Protein AF-Q4G3X8-F1 (afdb_monomer)

Organism: Macaca mulatta (NCBI:txid9544)

Mean predicted aligned error: 4.47 Å

Nearest PDB structures (foldseek):
  4y6w-assembly1_A-2  TM=3.506E-01  e=1.695E-01  Podospora anserina
  4y6c-assembly1_A-2  TM=3.552E-01  e=1.776E-01  Podospora anserina
  5u1t-assembly1_A  TM=4.106E-01  e=2.969E-01  Saccharomyces cerevisiae S288C
  6hft-assembly1_A  TM=2.947E-01  e=5.912E+00  Saccharomyces cerevisiae

Sequence (187 aa):
RDYLKEALTTLKTALDQQQTPSGIAVTRLIQALAMKGDVENIEVVQKMVNGLEDSIGLSKMVFINNTALAQIKNNNIDVAIENIENMLTSENPVIELQYFGLAYLFRKVIEEQLEPAVEKISIMAERLANQFAIYKPVTDFFLQLVDAGKVDDARALLQRCGAIAEQTSILLVFFLRNAGKQGKAST

Radius of gyration: 17.79 Å; Cα contacts (8 Å, |Δi|>4): 166; chains: 1; bounding box: 47×37×53 Å

Secondary structure (DSSP, 8-state):
--HHHHHHHHHHHHHHTT----HHHHHHHHHHHHHTT-HHHHHHHHHHTTTTHHHHT--HHHHHHHHHHHHHHTT-HHHHHHHHHHHHH-SS-SS-GGG---HHHHHHHHHTT-HHHHHHHHHHHHHHHHHH---HHHHHHHHHHHHTT-HHHHHHHHHH-GGGGG-HHHHHHHHHHHHTS------

Structure (mmCIF, N/CA/C/O backbone):
data_AF-Q4G3X8-F1
#
_entry.id   AF-Q4G3X8-F1
#
loop_
_atom_site.group_PDB
_atom_site.id
_atom_site.type_symbol
_atom_site.label_atom_id
_atom_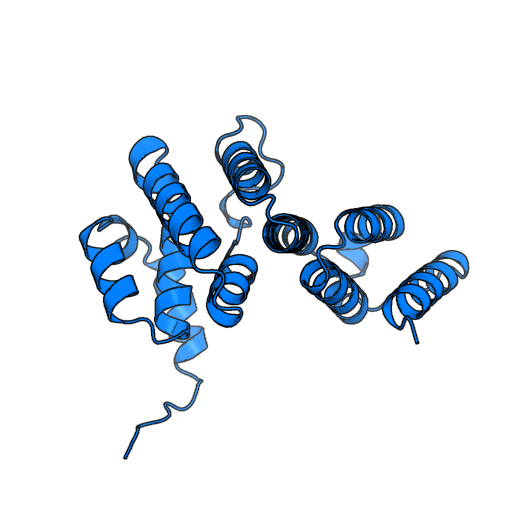site.label_alt_id
_atom_site.label_comp_id
_atom_site.label_asym_id
_atom_site.label_entity_id
_atom_site.label_seq_id
_atom_site.pdbx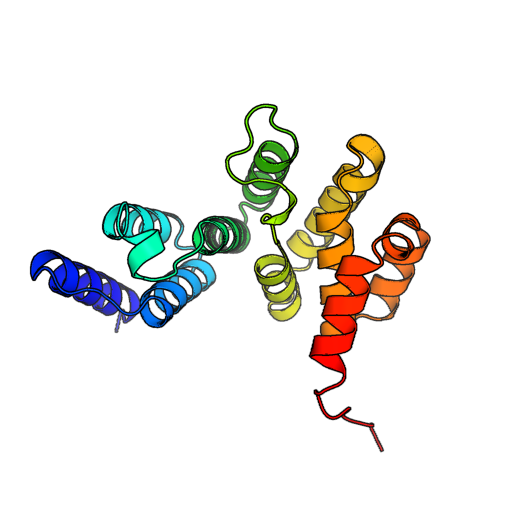_PDB_ins_code
_atom_site.Cartn_x
_atom_site.Cartn_y
_atom_site.Cartn_z
_atom_site.occupancy
_atom_site.B_iso_or_equiv
_atom_site.auth_seq_id
_atom_site.auth_comp_id
_atom_site.auth_asym_id
_atom_site.auth_atom_id
_atom_site.pdbx_PDB_model_num
ATOM 1 N N . ARG A 1 1 ? -27.706 7.501 2.791 1.00 52.44 1 ARG A N 1
ATOM 2 C CA . ARG A 1 1 ? -27.436 7.004 4.160 1.00 52.44 1 ARG A CA 1
ATOM 3 C C . ARG A 1 1 ? -25.925 6.902 4.296 1.00 52.44 1 ARG A C 1
ATOM 5 O O . ARG A 1 1 ? -25.314 6.305 3.417 1.00 52.44 1 ARG A O 1
ATOM 12 N N . ASP A 1 2 ? -25.328 7.569 5.278 1.00 83.00 2 ASP A N 1
ATOM 13 C CA . ASP A 1 2 ? -23.870 7.625 5.432 1.00 83.00 2 ASP A CA 1
ATOM 14 C C . ASP A 1 2 ? -23.369 6.369 6.164 1.00 83.00 2 ASP A C 1
ATOM 16 O O . ASP A 1 2 ? -23.181 6.353 7.379 1.00 83.00 2 ASP A O 1
ATOM 20 N N . TYR A 1 3 ? -23.250 5.274 5.411 1.00 89.38 3 TYR A N 1
ATOM 21 C CA . TYR A 1 3 ? -22.898 3.954 5.941 1.00 89.38 3 TYR A CA 1
ATOM 22 C C . TYR A 1 3 ? -21.514 3.930 6.611 1.00 89.38 3 TYR A C 1
ATOM 24 O O . TYR A 1 3 ? -21.280 3.099 7.484 1.00 89.38 3 TYR A O 1
ATOM 32 N N . LEU A 1 4 ? -20.607 4.842 6.239 1.00 94.00 4 LEU A N 1
ATOM 33 C CA . LEU A 1 4 ? -19.282 4.954 6.856 1.00 94.00 4 LEU A CA 1
ATOM 34 C C . LEU A 1 4 ? -19.373 5.572 8.246 1.00 94.00 4 LEU A C 1
ATOM 36 O O . LEU A 1 4 ? -18.773 5.050 9.184 1.00 94.00 4 LEU A O 1
ATOM 40 N N . LYS A 1 5 ? -20.197 6.609 8.416 1.00 94.19 5 LYS A N 1
ATOM 41 C CA . LYS A 1 5 ? -20.484 7.181 9.734 1.00 94.19 5 LYS A CA 1
ATOM 42 C C . LYS A 1 5 ? -21.162 6.178 10.670 1.00 94.19 5 LYS A C 1
ATOM 44 O O . LYS A 1 5 ? -20.815 6.102 11.850 1.00 94.19 5 LYS A O 1
ATOM 49 N N . GLU A 1 6 ? -22.098 5.379 10.156 1.00 94.88 6 GLU A N 1
ATOM 50 C CA . GLU A 1 6 ? -22.720 4.289 10.924 1.00 94.88 6 GLU A CA 1
ATOM 51 C C . GLU A 1 6 ? -21.681 3.209 11.305 1.00 94.88 6 GLU A C 1
ATOM 53 O O . GLU A 1 6 ? -21.643 2.768 12.456 1.00 94.88 6 GLU A O 1
ATOM 58 N N . ALA A 1 7 ? -20.780 2.834 10.388 1.00 96.31 7 ALA A N 1
ATOM 59 C CA . ALA A 1 7 ? -19.717 1.859 10.648 1.00 96.31 7 ALA A CA 1
ATOM 60 C C . ALA A 1 7 ? -18.683 2.345 11.683 1.00 96.31 7 ALA A C 1
ATOM 62 O O . ALA A 1 7 ? -18.314 1.581 12.574 1.00 96.31 7 ALA A O 1
ATOM 63 N N . LEU A 1 8 ? -18.265 3.615 11.619 1.00 96.94 8 LEU A N 1
ATOM 64 C CA . LEU A 1 8 ? -17.398 4.249 12.623 1.00 96.94 8 LEU A CA 1
ATOM 65 C C . LEU A 1 8 ? -18.047 4.242 14.007 1.00 96.94 8 LEU A C 1
ATOM 67 O O . LEU A 1 8 ? -17.417 3.869 14.995 1.00 96.94 8 LEU A O 1
ATOM 71 N N . THR A 1 9 ? -19.329 4.610 14.066 1.00 96.56 9 THR A N 1
ATOM 72 C CA . THR A 1 9 ? -20.106 4.584 15.311 1.00 96.56 9 THR A CA 1
ATOM 73 C C . THR A 1 9 ? -20.165 3.168 15.883 1.00 96.56 9 THR A C 1
ATOM 75 O O . THR A 1 9 ? -19.926 2.975 17.070 1.00 96.56 9 THR A O 1
ATOM 78 N N . THR A 1 10 ? -20.408 2.171 15.030 1.00 96.69 10 THR A N 1
ATOM 79 C CA . THR A 1 10 ? -20.477 0.758 15.427 1.00 96.69 10 THR A CA 1
ATOM 80 C C . THR A 1 10 ? -19.144 0.252 15.978 1.00 96.69 10 THR A C 1
ATOM 82 O O . THR A 1 10 ? -19.125 -0.386 17.028 1.00 96.69 10 THR A O 1
ATOM 85 N N . LEU A 1 11 ? -18.025 0.565 15.309 1.00 97.06 11 LEU A N 1
ATOM 86 C CA . LEU A 1 11 ? -16.688 0.214 15.795 1.00 97.06 11 LEU A CA 1
ATOM 87 C C . LEU A 1 11 ? -16.429 0.833 17.171 1.00 97.06 11 LEU A C 1
ATOM 89 O O . LEU A 1 11 ? -16.009 0.132 18.089 1.00 97.06 11 LEU A O 1
ATOM 93 N N . LYS A 1 12 ? -16.728 2.126 17.324 1.00 97.06 12 LYS A N 1
ATOM 94 C CA . LYS A 1 12 ? -16.569 2.833 18.594 1.00 97.06 12 LYS A CA 1
ATOM 95 C C . LYS A 1 12 ? -17.388 2.181 19.710 1.00 97.06 12 LYS A C 1
ATOM 97 O O . LYS A 1 12 ? -16.838 1.882 20.760 1.00 97.06 12 LYS A O 1
ATOM 102 N N . THR A 1 13 ? -18.669 1.899 19.472 1.00 97.12 13 THR A N 1
ATOM 103 C CA . THR A 1 13 ? -19.536 1.252 20.467 1.00 97.12 13 THR A CA 1
ATOM 104 C C . THR A 1 13 ? -19.025 -0.129 20.877 1.00 97.12 13 THR A C 1
ATOM 106 O O . THR A 1 13 ? -19.064 -0.449 22.061 1.00 97.12 13 THR A O 1
ATOM 109 N N . ALA A 1 14 ? -18.521 -0.934 19.938 1.00 95.69 14 ALA A N 1
ATOM 110 C CA . ALA A 1 14 ? -17.943 -2.238 20.262 1.00 95.69 14 ALA A CA 1
ATOM 111 C C . ALA A 1 14 ? -16.720 -2.099 21.187 1.00 95.69 14 ALA A C 1
ATOM 113 O O . ALA A 1 14 ? -16.617 -2.804 22.191 1.00 95.69 14 ALA A O 1
ATOM 114 N N . LEU A 1 15 ? -15.831 -1.146 20.892 1.00 95.62 15 LEU A N 1
ATOM 115 C CA . LEU A 1 15 ? -14.646 -0.867 21.706 1.00 95.62 15 LEU A CA 1
ATOM 116 C C . LEU A 1 15 ? -15.006 -0.314 23.093 1.00 95.62 15 LEU A C 1
ATOM 118 O O . LEU A 1 15 ? -14.456 -0.777 24.090 1.00 95.62 15 LEU A O 1
ATOM 122 N N . ASP A 1 16 ? -15.975 0.603 23.174 1.00 95.88 16 ASP A N 1
ATOM 123 C CA . ASP A 1 16 ? -16.492 1.145 24.441 1.00 95.88 16 ASP A CA 1
ATOM 124 C C . ASP A 1 16 ? -17.094 0.032 25.326 1.00 95.88 16 ASP A C 1
ATOM 126 O O . ASP A 1 16 ? -17.041 0.097 26.554 1.00 95.88 16 ASP A O 1
ATOM 130 N N . GLN A 1 17 ? -17.628 -1.025 24.705 1.00 96.62 17 GLN A N 1
ATOM 131 C CA . GLN A 1 17 ? -18.134 -2.234 25.364 1.00 96.62 17 GLN A CA 1
ATOM 132 C C . GLN A 1 17 ? -17.053 -3.302 25.615 1.00 96.62 17 GLN A C 1
ATOM 134 O O . GLN A 1 17 ? -17.388 -4.430 25.974 1.00 96.62 17 GLN A O 1
ATOM 139 N N . GLN A 1 18 ? -15.770 -2.969 25.433 1.00 93.69 18 GLN A N 1
ATOM 140 C CA . GLN A 1 18 ? -14.619 -3.872 25.591 1.00 93.69 18 GLN A CA 1
ATOM 141 C C . GLN A 1 18 ? -14.678 -5.121 24.694 1.00 93.69 18 GLN A C 1
ATOM 143 O O . GLN A 1 18 ? -14.088 -6.157 25.005 1.00 93.69 18 GLN A O 1
ATOM 148 N N . GLN A 1 19 ? -15.381 -5.041 23.564 1.00 94.00 19 GLN A N 1
ATOM 149 C CA . GLN A 1 19 ? -15.416 -6.114 22.579 1.00 94.00 19 GLN A CA 1
ATOM 150 C C . GLN A 1 19 ? -14.206 -6.019 21.651 1.00 94.00 19 GLN A C 1
ATOM 152 O O . GLN A 1 19 ? -13.821 -4.936 21.212 1.00 94.00 19 GLN A O 1
ATOM 157 N N . THR A 1 20 ? -13.633 -7.168 21.293 1.00 93.00 20 THR A N 1
ATOM 158 C CA . THR A 1 20 ? -12.567 -7.243 20.289 1.00 93.00 20 THR A CA 1
ATOM 159 C C . THR A 1 20 ? -13.176 -7.224 18.882 1.00 93.00 20 THR A C 1
ATOM 161 O O . THR A 1 20 ? -13.870 -8.176 18.509 1.00 93.00 20 THR A O 1
ATOM 164 N N . PRO A 1 21 ? -12.949 -6.174 18.071 1.00 94.00 21 PRO A N 1
ATOM 165 C CA . PRO A 1 21 ? -13.505 -6.111 16.727 1.00 94.00 21 PRO A CA 1
ATOM 166 C C . PRO A 1 21 ? -12.790 -7.080 15.779 1.00 94.00 21 PRO A C 1
ATOM 168 O O . PRO A 1 21 ? -11.627 -7.435 15.958 1.00 94.00 21 PRO A O 1
ATOM 171 N N . SER A 1 22 ? -13.473 -7.475 14.704 1.00 94.38 22 SER A N 1
ATOM 172 C CA . SER A 1 22 ? -12.848 -8.263 13.638 1.00 94.38 22 SER A CA 1
ATOM 173 C C . SER A 1 22 ? -11.835 -7.416 12.862 1.00 94.38 22 SER A C 1
ATOM 175 O O . SER A 1 22 ? -12.212 -6.418 12.244 1.00 94.38 22 SER A O 1
ATOM 177 N N . GLY A 1 23 ? -10.574 -7.855 12.795 1.00 95.19 23 GLY A N 1
ATOM 178 C CA . GLY A 1 23 ? -9.530 -7.174 12.017 1.00 95.19 23 GLY A CA 1
ATOM 179 C C . GLY A 1 23 ? -9.869 -7.003 10.531 1.00 95.19 23 GLY A C 1
ATOM 180 O O . GLY A 1 23 ? -9.554 -5.976 9.929 1.00 95.19 23 GLY A O 1
ATOM 181 N N . ILE A 1 24 ? -10.600 -7.957 9.938 1.00 95.94 24 ILE A N 1
ATOM 182 C CA . ILE A 1 24 ? -11.072 -7.864 8.545 1.00 95.94 24 ILE A CA 1
ATOM 183 C C . ILE A 1 24 ? -12.122 -6.756 8.402 1.00 95.94 24 ILE A C 1
ATOM 185 O O . ILE A 1 24 ? -12.101 -6.015 7.418 1.00 95.94 24 ILE A O 1
ATOM 189 N N . ALA A 1 25 ? -13.037 -6.626 9.366 1.00 96.19 25 ALA A N 1
ATOM 190 C CA . ALA A 1 25 ? -14.048 -5.572 9.348 1.00 96.19 25 ALA A CA 1
ATOM 191 C C . ALA A 1 25 ? -13.400 -4.186 9.484 1.00 96.19 25 ALA A C 1
ATOM 193 O O . ALA A 1 25 ? -13.718 -3.289 8.703 1.00 96.19 25 ALA A O 1
ATOM 194 N N . VAL A 1 26 ? -12.430 -4.043 10.395 1.00 97.75 26 VAL A N 1
ATOM 195 C CA . VAL A 1 26 ? -11.649 -2.807 10.563 1.00 97.75 26 VAL A CA 1
ATOM 196 C C . VAL A 1 26 ? -10.877 -2.473 9.283 1.00 97.75 26 VAL A C 1
ATOM 198 O O . VAL A 1 26 ? -10.966 -1.353 8.786 1.00 97.75 26 VAL A O 1
ATOM 201 N N . THR A 1 27 ? -10.204 -3.458 8.679 1.00 97.94 27 THR A N 1
ATOM 202 C CA . THR A 1 27 ? -9.493 -3.276 7.402 1.00 97.94 27 THR A CA 1
ATOM 203 C C . THR A 1 27 ? -10.430 -2.774 6.305 1.00 97.94 27 THR A C 1
ATOM 205 O O . THR A 1 27 ? -10.098 -1.827 5.598 1.00 97.94 27 THR A O 1
ATOM 208 N N . ARG A 1 28 ? -11.625 -3.363 6.167 1.00 97.38 28 ARG A N 1
ATOM 209 C CA . ARG A 1 28 ? -12.609 -2.940 5.156 1.00 97.38 28 ARG A CA 1
ATOM 210 C C . ARG A 1 28 ? -13.125 -1.525 5.395 1.00 97.38 28 ARG A C 1
ATOM 212 O O . ARG A 1 28 ? -13.318 -0.797 4.425 1.00 97.38 28 ARG A O 1
ATOM 219 N N . LEU A 1 29 ? -13.327 -1.130 6.653 1.00 98.12 29 LEU A N 1
ATOM 220 C CA . LEU A 1 29 ? -13.707 0.239 6.997 1.00 98.12 29 LEU A CA 1
ATOM 221 C C . LEU A 1 29 ? -12.620 1.231 6.564 1.00 98.12 29 LEU A C 1
ATOM 223 O O . LEU A 1 29 ? -12.923 2.175 5.841 1.00 98.12 29 LEU A O 1
ATOM 227 N N . ILE A 1 30 ? -11.358 0.967 6.916 1.00 98.44 30 ILE A N 1
ATOM 228 C CA . ILE A 1 30 ? -10.207 1.798 6.524 1.00 98.44 30 ILE A CA 1
ATOM 229 C C . ILE A 1 30 ? -10.110 1.917 4.996 1.00 98.44 30 ILE A C 1
ATOM 231 O O . ILE A 1 30 ? -9.959 3.014 4.463 1.00 98.44 30 ILE A O 1
ATOM 235 N N . GLN A 1 31 ? -10.251 0.802 4.277 1.00 98.12 31 GLN A N 1
ATOM 236 C CA . GLN A 1 31 ? -10.224 0.797 2.813 1.00 98.12 31 GLN A CA 1
ATOM 237 C C . GLN A 1 31 ? -11.373 1.612 2.213 1.00 98.12 31 GLN A C 1
ATOM 239 O O . GLN A 1 31 ? -11.167 2.358 1.259 1.00 98.12 31 GLN A O 1
ATOM 244 N N . ALA A 1 32 ? -12.581 1.507 2.768 1.00 98.06 32 ALA A N 1
ATOM 245 C CA . ALA A 1 32 ? -13.731 2.256 2.278 1.00 98.06 32 ALA A CA 1
ATOM 246 C C . ALA A 1 32 ? -13.602 3.769 2.537 1.00 98.06 32 ALA A C 1
ATOM 248 O O . ALA A 1 32 ? -13.982 4.559 1.671 1.00 98.06 32 ALA A O 1
ATOM 249 N N . LEU A 1 33 ? -13.023 4.167 3.675 1.00 98.25 33 LEU A N 1
ATOM 250 C CA . LEU A 1 33 ? -12.659 5.559 3.968 1.00 98.25 33 LEU A CA 1
ATOM 251 C C . LEU A 1 33 ? -11.606 6.072 2.976 1.00 98.25 33 LEU A C 1
ATOM 253 O O . LEU A 1 33 ? -11.772 7.144 2.396 1.00 98.25 33 LEU A O 1
ATOM 257 N N . ALA A 1 34 ? -10.584 5.268 2.677 1.00 98.38 34 ALA A N 1
ATOM 258 C CA . ALA A 1 34 ? -9.549 5.642 1.716 1.00 98.38 34 ALA A CA 1
ATOM 259 C C . ALA A 1 34 ? -10.090 5.871 0.306 1.00 98.38 34 ALA A C 1
ATOM 261 O O . ALA A 1 34 ? -9.735 6.850 -0.346 1.00 98.38 34 ALA A O 1
ATOM 262 N N . MET A 1 35 ? -11.022 5.028 -0.141 1.00 97.50 35 MET A N 1
ATOM 263 C CA . MET A 1 35 ? -11.700 5.210 -1.428 1.00 97.50 35 MET A CA 1
ATOM 264 C C . MET A 1 35 ? -12.523 6.505 -1.499 1.00 97.50 35 M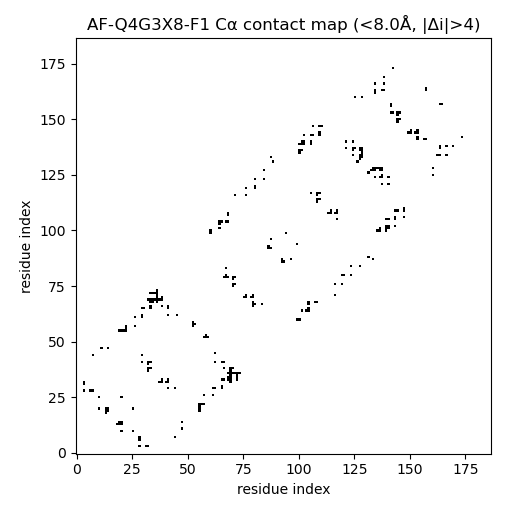ET A C 1
ATOM 266 O O . MET A 1 35 ? -12.793 6.992 -2.598 1.00 97.50 35 MET A O 1
ATOM 270 N N . LYS A 1 36 ? -12.921 7.068 -0.352 1.00 96.38 36 LYS A N 1
ATOM 271 C CA . LYS A 1 36 ? -13.591 8.371 -0.249 1.00 96.38 36 LYS A CA 1
ATOM 272 C C . LYS A 1 36 ? -12.632 9.550 -0.093 1.00 96.38 36 LYS A C 1
ATOM 274 O O . LYS A 1 36 ? -13.108 10.678 -0.097 1.00 96.38 36 LYS A O 1
ATOM 279 N N . GLY A 1 37 ? -11.326 9.308 0.030 1.00 97.38 37 GLY A N 1
ATOM 280 C CA . GLY A 1 37 ? -10.362 10.358 0.355 1.00 97.38 37 GLY A CA 1
ATOM 281 C C . GLY A 1 37 ? -10.392 10.781 1.827 1.00 97.38 37 GLY A C 1
ATOM 282 O O . GLY A 1 37 ? -9.871 11.829 2.186 1.00 97.38 37 GLY A O 1
ATOM 283 N N . ASP A 1 38 ? -11.002 9.997 2.712 1.00 97.56 38 ASP A N 1
ATOM 284 C CA . ASP A 1 38 ? -11.244 10.412 4.094 1.00 97.56 38 ASP A CA 1
ATOM 285 C C . ASP A 1 38 ? -10.040 10.109 5.003 1.00 97.56 38 ASP A C 1
ATOM 287 O O . ASP A 1 38 ? -10.016 9.124 5.741 1.00 97.56 38 ASP A O 1
ATOM 291 N N . VAL A 1 39 ? -9.005 10.949 4.901 1.00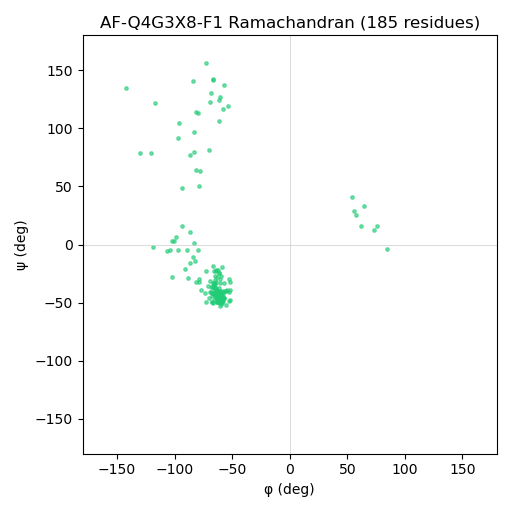 98.19 39 VAL A N 1
ATOM 292 C CA . VAL A 1 39 ? -7.771 10.842 5.703 1.00 98.19 39 VAL A CA 1
ATOM 293 C C . VAL A 1 39 ? -8.072 10.983 7.198 1.00 98.19 39 VAL A C 1
ATOM 295 O O . VAL A 1 39 ? -7.563 10.207 8.005 1.00 98.19 39 VAL A O 1
ATOM 298 N N . GLU A 1 40 ? -8.933 11.935 7.565 1.00 97.75 40 GLU A N 1
ATOM 299 C CA . GLU A 1 40 ? -9.251 12.249 8.960 1.00 97.75 40 GLU A CA 1
ATOM 300 C C . GLU A 1 40 ? -9.865 11.042 9.675 1.00 97.75 40 GLU A C 1
ATOM 302 O O . GLU A 1 40 ? -9.394 10.635 10.739 1.00 97.75 40 GLU A O 1
ATOM 307 N N . ASN A 1 41 ? -10.872 10.400 9.078 1.00 98.06 41 ASN A N 1
ATOM 308 C CA . ASN A 1 41 ? -11.494 9.249 9.721 1.00 98.06 41 ASN A CA 1
ATOM 309 C C . ASN A 1 41 ? -10.608 7.993 9.702 1.00 98.06 41 ASN A C 1
ATOM 311 O O . ASN A 1 41 ? -10.772 7.138 10.573 1.00 98.06 41 ASN A O 1
ATOM 315 N N . ILE A 1 42 ? -9.638 7.870 8.784 1.00 98.38 42 ILE A N 1
ATOM 316 C CA . ILE A 1 42 ? -8.615 6.811 8.872 1.00 98.38 42 ILE A CA 1
ATOM 317 C C . ILE A 1 42 ? -7.763 7.007 10.131 1.00 98.38 42 ILE A C 1
ATOM 319 O O . ILE A 1 42 ? -7.546 6.046 10.871 1.00 98.38 42 ILE A O 1
ATOM 323 N N . GLU A 1 43 ? -7.337 8.238 10.422 1.00 97.81 43 GLU A N 1
ATOM 324 C CA . GLU A 1 43 ? -6.595 8.552 11.649 1.00 97.81 43 GLU A CA 1
ATOM 325 C C . GLU A 1 43 ? -7.436 8.325 12.910 1.00 97.81 43 GLU A C 1
ATOM 327 O O . GLU A 1 43 ? -6.924 7.846 13.925 1.00 97.81 43 GLU A O 1
ATOM 332 N N . VAL A 1 44 ? -8.736 8.632 12.862 1.00 98.06 44 VAL A N 1
ATOM 333 C CA . VAL A 1 44 ? -9.669 8.328 13.958 1.00 98.06 44 VAL A CA 1
ATOM 334 C C . VAL A 1 44 ? -9.718 6.823 14.218 1.00 98.06 44 VAL A C 1
ATOM 336 O O . VAL A 1 44 ? -9.559 6.406 15.366 1.00 98.06 44 VAL A O 1
ATOM 339 N N . VAL A 1 45 ? -9.873 5.998 13.175 1.00 98.00 45 VAL A N 1
ATOM 340 C CA . VAL A 1 45 ? -9.854 4.533 13.317 1.00 98.00 45 VAL A CA 1
ATOM 341 C C . VAL A 1 45 ? -8.513 4.058 13.871 1.00 98.00 45 VAL A C 1
ATOM 343 O O . VAL A 1 45 ? -8.503 3.214 14.763 1.00 98.00 45 VAL A O 1
ATOM 346 N N . GLN A 1 46 ? -7.395 4.621 13.404 1.00 97.19 46 GLN A N 1
ATOM 347 C CA . GLN A 1 46 ? -6.064 4.278 13.907 1.00 97.19 46 GLN A CA 1
ATOM 348 C C . GLN A 1 46 ? -5.941 4.530 15.411 1.00 97.19 46 GLN A C 1
ATOM 350 O O . GLN A 1 46 ? -5.473 3.665 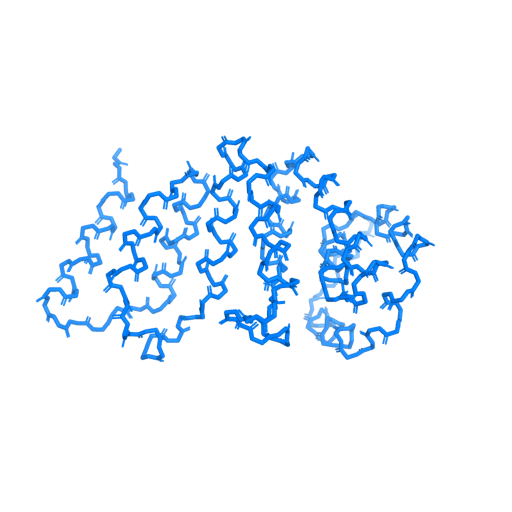16.143 1.00 97.19 46 GLN A O 1
ATOM 355 N N . LYS A 1 47 ? -6.424 5.680 15.892 1.00 96.88 47 LYS A N 1
ATOM 356 C CA . LYS A 1 47 ? -6.435 6.014 17.325 1.00 96.88 47 LYS A CA 1
ATOM 357 C C . LYS A 1 47 ? -7.352 5.088 18.126 1.00 96.88 47 LYS A C 1
ATOM 359 O O . LYS A 1 47 ? -7.002 4.723 19.242 1.00 96.88 47 LYS A O 1
ATOM 364 N N . MET A 1 48 ? -8.503 4.701 17.570 1.00 96.00 48 MET A N 1
ATOM 365 C CA . MET A 1 48 ? -9.460 3.802 18.228 1.00 96.00 48 MET A CA 1
ATOM 366 C C . MET A 1 48 ? -8.894 2.399 18.467 1.00 96.00 48 MET A C 1
ATOM 368 O O . MET A 1 48 ? -9.186 1.800 19.497 1.00 96.00 48 MET A O 1
ATOM 372 N N . VAL A 1 49 ? -8.109 1.871 17.526 1.00 95.31 49 VAL A N 1
ATOM 373 C CA . VAL A 1 49 ? -7.548 0.509 17.614 1.00 95.31 49 VAL A CA 1
ATOM 374 C C . VAL A 1 49 ? -6.104 0.475 18.121 1.00 95.31 49 VAL A C 1
ATOM 376 O O . VAL A 1 49 ? -5.490 -0.589 18.126 1.00 95.31 49 VAL A O 1
ATOM 379 N N . ASN A 1 50 ? -5.569 1.619 18.550 1.00 94.00 50 ASN A N 1
ATOM 380 C CA . ASN A 1 50 ? -4.215 1.730 19.076 1.00 94.00 50 ASN A CA 1
ATOM 381 C C . ASN A 1 50 ? -4.036 0.851 20.325 1.00 94.00 50 ASN A C 1
ATOM 383 O O . ASN A 1 50 ? -4.803 0.955 21.282 1.00 94.00 50 ASN A O 1
ATOM 387 N N . GLY A 1 51 ? -3.016 -0.003 20.319 1.00 90.75 51 GLY A N 1
ATOM 388 C CA . GLY A 1 51 ? -2.762 -1.015 21.346 1.00 90.75 51 GLY A CA 1
ATOM 389 C C . GLY A 1 51 ? -3.526 -2.331 21.148 1.00 90.75 51 GLY A C 1
ATOM 390 O O . GLY A 1 51 ? -3.311 -3.271 21.913 1.00 90.75 51 GLY A O 1
ATOM 391 N N . LEU A 1 52 ? -4.402 -2.429 20.143 1.00 91.38 52 LEU A N 1
ATOM 392 C CA . LEU A 1 52 ? -5.135 -3.652 19.800 1.00 91.38 52 LEU A CA 1
ATOM 393 C C . LEU A 1 52 ? -4.621 -4.312 18.518 1.00 91.38 52 LEU A C 1
ATOM 395 O O . LEU A 1 52 ? -5.082 -5.404 18.194 1.00 91.38 52 LEU A O 1
ATOM 399 N N . GLU A 1 53 ? -3.687 -3.689 17.797 1.00 90.19 53 GLU A N 1
ATOM 400 C CA . GLU A 1 53 ? -3.257 -4.082 16.452 1.00 90.19 53 GLU A CA 1
ATOM 401 C C . GLU A 1 53 ? -2.852 -5.553 16.377 1.00 90.19 53 GLU A C 1
ATOM 403 O O . GLU A 1 53 ? -3.364 -6.285 15.529 1.00 90.19 53 GLU A O 1
ATOM 408 N N . ASP A 1 54 ? -2.014 -6.005 17.310 1.00 88.88 54 ASP A N 1
ATOM 409 C CA . ASP A 1 54 ? -1.559 -7.396 17.368 1.00 88.88 54 ASP A CA 1
ATOM 410 C C . ASP A 1 54 ? -2.710 -8.357 17.701 1.00 88.88 54 ASP A C 1
ATOM 412 O O . ASP A 1 54 ? -2.803 -9.445 17.133 1.00 88.88 54 ASP A O 1
ATOM 416 N N . SER A 1 55 ? -3.641 -7.931 18.562 1.00 91.00 55 SER A N 1
ATOM 417 C CA . SER A 1 55 ? -4.797 -8.739 18.981 1.00 91.00 55 SER A CA 1
ATOM 418 C C . SER A 1 55 ? -5.803 -8.955 17.850 1.00 91.00 55 SER A C 1
ATOM 420 O O . SER A 1 55 ? -6.457 -9.996 17.794 1.00 91.00 55 SER A O 1
ATOM 422 N N . ILE A 1 56 ? -5.932 -7.986 16.940 1.00 93.00 56 ILE A N 1
ATOM 423 C CA . ILE A 1 56 ? -6.838 -8.072 15.786 1.00 93.00 56 ILE A CA 1
ATOM 424 C C . ILE A 1 56 ? -6.112 -8.399 14.472 1.00 93.00 56 ILE A C 1
ATOM 426 O O . ILE A 1 56 ? -6.754 -8.449 13.421 1.00 93.00 56 ILE A O 1
ATOM 430 N N . GLY A 1 57 ? -4.796 -8.632 14.510 1.00 91.75 57 GLY A N 1
ATOM 431 C CA . GLY A 1 57 ? -3.976 -8.945 13.336 1.00 91.75 57 GLY A CA 1
ATOM 432 C C . GLY A 1 57 ? -3.897 -7.806 12.313 1.00 91.75 57 GLY A C 1
ATOM 433 O O . GLY A 1 57 ? -3.852 -8.056 11.107 1.00 91.75 57 GLY A O 1
ATOM 434 N N . LEU A 1 58 ? -3.931 -6.551 12.768 1.00 92.81 58 LEU A N 1
ATOM 435 C CA . LEU A 1 58 ? -3.960 -5.371 11.909 1.00 92.81 58 LEU A CA 1
ATOM 436 C C . LEU A 1 58 ? -2.551 -4.804 11.707 1.00 92.81 58 LEU A C 1
ATOM 438 O O . LEU A 1 58 ? -1.994 -4.133 12.567 1.00 92.81 58 LEU A O 1
ATOM 442 N N . SER A 1 59 ? -1.973 -5.036 10.528 1.00 91.75 59 SER A N 1
ATOM 443 C CA . SER A 1 59 ? -0.658 -4.482 10.182 1.00 91.75 59 SER A CA 1
ATOM 444 C C . SER A 1 59 ? -0.688 -2.954 10.062 1.00 91.75 59 SER A C 1
ATOM 446 O O . SER A 1 59 ? -1.585 -2.394 9.427 1.00 91.75 59 SER A O 1
ATOM 448 N N . LYS A 1 60 ? 0.374 -2.281 10.529 1.00 92.75 60 LYS A N 1
ATOM 449 C CA . LYS A 1 60 ? 0.620 -0.845 10.285 1.00 92.75 60 LYS A CA 1
ATOM 450 C C . LYS A 1 60 ? 0.573 -0.470 8.794 1.00 92.75 60 LYS A C 1
ATOM 452 O O . LYS A 1 60 ? 0.154 0.635 8.453 1.00 92.75 60 LYS A O 1
ATOM 457 N N . MET A 1 61 ? 0.919 -1.398 7.892 1.00 94.12 61 MET A N 1
ATOM 458 C CA . MET A 1 61 ? 0.826 -1.170 6.443 1.00 94.12 61 MET A CA 1
ATOM 459 C C . MET A 1 61 ? -0.605 -0.951 5.952 1.00 94.12 61 MET A C 1
ATOM 461 O O . MET A 1 61 ? -0.781 -0.349 4.891 1.00 94.12 61 MET A O 1
ATOM 465 N N . VAL A 1 62 ? -1.626 -1.414 6.686 1.00 96.25 62 VAL A N 1
ATOM 466 C CA . VAL A 1 62 ? -3.024 -1.117 6.352 1.00 96.25 62 VAL A CA 1
ATOM 467 C C . VAL A 1 62 ? -3.263 0.384 6.454 1.00 96.25 62 VAL A C 1
ATOM 469 O O . VAL A 1 62 ? -3.804 0.955 5.514 1.00 96.25 62 VAL A O 1
ATOM 472 N N . PHE A 1 63 ? -2.801 1.037 7.520 1.00 97.00 63 PHE A N 1
ATOM 473 C CA . PHE A 1 63 ? -2.933 2.486 7.659 1.00 97.00 63 PHE A CA 1
ATOM 474 C C . PHE A 1 63 ? -2.082 3.230 6.632 1.00 97.00 63 PHE A C 1
ATOM 476 O O . PHE A 1 63 ? -2.627 4.031 5.885 1.00 97.00 63 PHE A O 1
ATOM 483 N N . ILE A 1 64 ? -0.796 2.894 6.488 1.00 96.81 64 ILE A N 1
ATOM 484 C CA . ILE A 1 64 ? 0.108 3.586 5.548 1.00 96.81 64 ILE A CA 1
ATOM 485 C C . ILE A 1 64 ? -0.435 3.570 4.112 1.00 96.81 64 ILE A C 1
ATOM 487 O O . ILE A 1 64 ? -0.578 4.622 3.491 1.00 96.81 64 ILE A O 1
ATOM 491 N N . ASN A 1 65 ? -0.794 2.390 3.591 1.00 97.94 65 ASN A N 1
ATOM 492 C CA . ASN A 1 65 ? -1.297 2.278 2.222 1.00 97.94 65 ASN A CA 1
ATOM 493 C C . ASN A 1 65 ? -2.620 3.032 2.020 1.00 97.94 65 ASN A C 1
ATOM 495 O O . ASN A 1 65 ? -2.839 3.624 0.966 1.00 97.94 65 ASN A O 1
ATOM 499 N N . ASN A 1 66 ? -3.524 2.981 3.000 1.00 98.56 66 ASN A N 1
ATOM 500 C CA . ASN A 1 66 ? -4.854 3.568 2.857 1.00 98.56 66 ASN A CA 1
ATOM 501 C C . ASN A 1 66 ? -4.854 5.081 3.108 1.00 98.56 66 ASN A C 1
ATOM 503 O O . ASN A 1 66 ? -5.578 5.790 2.417 1.00 98.56 66 ASN A O 1
ATOM 507 N N . THR A 1 67 ? -3.999 5.593 3.993 1.00 98.56 67 THR A N 1
ATOM 508 C CA . THR A 1 67 ? -3.762 7.035 4.146 1.00 98.56 67 THR A CA 1
ATOM 509 C C . THR A 1 67 ? -3.177 7.628 2.865 1.00 98.56 67 THR A C 1
ATOM 511 O O . THR A 1 67 ? -3.690 8.632 2.373 1.00 98.56 67 THR A O 1
ATOM 514 N N . ALA A 1 68 ? -2.174 6.976 2.262 1.00 98.56 68 ALA A N 1
ATOM 515 C CA . ALA A 1 68 ? -1.615 7.412 0.981 1.00 98.56 68 ALA A CA 1
ATOM 516 C C . ALA A 1 68 ? -2.664 7.387 -0.146 1.00 98.56 68 ALA A C 1
ATOM 518 O O . ALA A 1 68 ? -2.778 8.342 -0.913 1.00 98.56 68 ALA A O 1
ATOM 519 N N . LEU A 1 69 ? -3.489 6.334 -0.219 1.00 98.75 69 LEU A N 1
ATOM 520 C CA . LEU A 1 69 ? -4.586 6.263 -1.187 1.00 98.75 69 LEU A CA 1
ATOM 521 C C . LEU A 1 69 ? -5.604 7.392 -0.972 1.00 98.75 69 LEU A C 1
ATOM 523 O O . LEU A 1 69 ? -6.017 8.025 -1.939 1.00 98.75 69 LEU A O 1
ATOM 527 N N . ALA A 1 70 ? -5.979 7.675 0.277 1.00 98.69 70 ALA A N 1
ATOM 528 C CA . ALA A 1 70 ? -6.903 8.754 0.611 1.00 98.69 70 ALA A CA 1
ATOM 529 C C . ALA A 1 70 ? -6.360 10.129 0.185 1.00 98.69 70 ALA A C 1
ATOM 531 O O . ALA A 1 70 ? -7.078 10.924 -0.420 1.00 98.69 70 ALA A O 1
ATOM 532 N N . GLN A 1 71 ? -5.072 10.386 0.431 1.00 98.62 71 GLN A N 1
ATOM 533 C CA . GLN A 1 71 ? -4.388 11.598 -0.026 1.00 98.62 71 G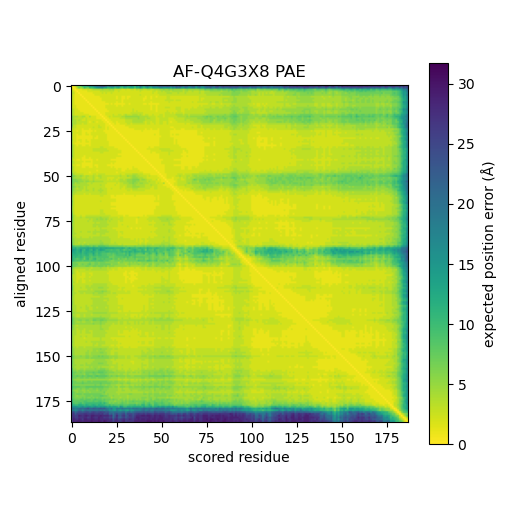LN A CA 1
ATOM 534 C C . GLN A 1 71 ? -4.405 11.710 -1.556 1.00 98.62 71 GLN A C 1
ATOM 536 O O . GLN A 1 71 ? -4.779 12.757 -2.085 1.00 98.62 71 GLN A O 1
ATOM 541 N N . ILE A 1 72 ? -4.090 10.626 -2.273 1.00 98.62 72 ILE A N 1
ATOM 542 C CA . ILE A 1 72 ? -4.156 10.581 -3.741 1.00 98.62 72 ILE A CA 1
ATOM 543 C C . ILE A 1 72 ? -5.580 10.865 -4.242 1.00 98.62 72 ILE A C 1
ATOM 545 O O . ILE A 1 72 ? -5.750 11.664 -5.161 1.00 98.62 72 ILE A O 1
ATOM 549 N N . LYS A 1 73 ? -6.613 10.278 -3.620 1.00 97.88 73 LYS A N 1
ATOM 550 C CA . LYS A 1 73 ? -8.026 10.521 -3.973 1.00 97.88 73 LYS A CA 1
ATOM 551 C C . LYS A 1 73 ? -8.464 11.972 -3.727 1.00 97.88 73 LYS A C 1
ATOM 553 O O . LYS A 1 73 ? -9.403 12.420 -4.377 1.00 97.88 73 LYS A O 1
ATOM 558 N N . ASN A 1 74 ? -7.760 12.706 -2.864 1.00 96.44 74 ASN A N 1
ATOM 559 C CA . ASN A 1 74 ? -7.954 14.138 -2.617 1.00 96.44 74 ASN A CA 1
ATOM 560 C C . ASN A 1 74 ? -7.039 15.045 -3.456 1.00 96.44 74 ASN A C 1
ATOM 562 O O . ASN A 1 74 ? -6.884 16.218 -3.127 1.00 96.44 74 ASN A O 1
ATOM 566 N N . ASN A 1 75 ? -6.417 14.528 -4.520 1.00 96.19 75 ASN A N 1
ATOM 567 C CA . ASN A 1 75 ? -5.445 15.244 -5.356 1.00 96.19 75 ASN A CA 1
ATOM 568 C C . ASN A 1 75 ? -4.169 15.699 -4.620 1.00 96.19 75 ASN A C 1
ATOM 570 O O . ASN A 1 75 ? -3.392 16.482 -5.161 1.00 96.19 75 ASN A O 1
ATOM 574 N N . ASN A 1 76 ? -3.886 15.152 -3.436 1.00 97.88 76 ASN A N 1
ATOM 575 C CA . ASN A 1 76 ? -2.668 15.422 -2.668 1.00 97.88 76 ASN A CA 1
ATOM 576 C C . ASN A 1 76 ? -1.581 14.378 -2.982 1.00 97.88 76 ASN A C 1
ATOM 578 O O . ASN A 1 76 ? -0.998 13.775 -2.081 1.00 97.88 76 ASN A O 1
ATOM 582 N N . ILE A 1 77 ? -1.339 14.126 -4.274 1.00 98.25 77 ILE A N 1
ATOM 583 C CA . ILE A 1 77 ? -0.446 13.051 -4.744 1.00 98.25 77 ILE A CA 1
ATOM 584 C C . ILE A 1 77 ? 0.994 13.280 -4.270 1.00 98.25 77 ILE A C 1
ATOM 586 O O . ILE A 1 77 ? 1.637 12.346 -3.801 1.00 98.25 77 ILE A O 1
ATOM 590 N N . ASP A 1 78 ? 1.484 14.519 -4.355 1.00 98.19 78 ASP A N 1
ATOM 591 C CA . ASP A 1 78 ? 2.857 14.856 -3.959 1.00 98.19 78 ASP A CA 1
ATOM 592 C C . ASP A 1 78 ? 3.098 14.603 -2.469 1.00 98.19 78 ASP A C 1
ATOM 594 O O . ASP A 1 78 ? 4.105 14.007 -2.105 1.00 98.19 78 ASP A O 1
ATOM 598 N N . VAL A 1 79 ? 2.119 14.942 -1.624 1.00 97.81 79 VAL A N 1
ATOM 599 C CA . VAL A 1 79 ? 2.170 14.678 -0.178 1.00 97.81 79 VAL A CA 1
ATOM 600 C C . VAL A 1 79 ? 2.226 13.175 0.101 1.00 97.81 79 VAL A C 1
ATOM 602 O O . VAL A 1 79 ? 3.001 12.729 0.945 1.00 97.81 79 VAL A O 1
ATOM 605 N N . ALA A 1 80 ? 1.426 12.373 -0.608 1.00 98.12 80 ALA A N 1
ATOM 606 C CA . ALA A 1 80 ? 1.445 10.920 -0.447 1.00 98.12 80 ALA A CA 1
ATOM 607 C C . ALA A 1 80 ? 2.810 10.321 -0.811 1.00 98.12 80 ALA A C 1
ATOM 609 O O . ALA A 1 80 ? 3.323 9.464 -0.091 1.00 98.12 80 ALA A O 1
ATOM 610 N N . ILE A 1 81 ? 3.403 10.794 -1.907 1.00 97.56 81 ILE A N 1
ATOM 611 C CA . ILE A 1 81 ? 4.705 10.337 -2.397 1.00 97.56 81 ILE A CA 1
ATOM 612 C C . ILE A 1 81 ? 5.823 10.733 -1.441 1.00 97.56 81 ILE A C 1
ATOM 614 O O . ILE A 1 81 ? 6.589 9.868 -1.025 1.00 97.56 81 ILE A O 1
ATOM 618 N N . GLU A 1 82 ? 5.877 12.000 -1.036 1.00 96.56 82 GLU A N 1
ATOM 619 C CA . GLU A 1 82 ? 6.891 12.500 -0.107 1.00 96.56 82 GLU A CA 1
ATOM 620 C C . GLU A 1 82 ? 6.860 11.728 1.219 1.00 96.56 82 GLU A C 1
ATOM 622 O O . GLU A 1 82 ? 7.897 11.304 1.724 1.00 96.56 82 GLU A O 1
ATOM 627 N N . ASN A 1 83 ? 5.666 11.451 1.751 1.00 95.62 83 ASN A N 1
ATOM 628 C CA . ASN A 1 83 ? 5.518 10.659 2.970 1.00 95.62 83 ASN A CA 1
ATOM 629 C C . ASN A 1 83 ? 6.048 9.225 2.812 1.00 95.62 83 ASN A C 1
ATOM 631 O O . ASN A 1 83 ? 6.712 8.716 3.717 1.00 95.62 83 ASN A O 1
ATOM 635 N N . ILE A 1 84 ? 5.758 8.562 1.687 1.00 95.81 84 ILE A N 1
ATOM 636 C CA . ILE A 1 84 ? 6.246 7.203 1.406 1.00 95.81 84 ILE A CA 1
ATOM 637 C C . ILE A 1 84 ? 7.768 7.190 1.289 1.00 95.81 84 ILE A C 1
ATOM 639 O O . ILE A 1 84 ? 8.414 6.321 1.872 1.00 95.81 84 ILE A O 1
ATOM 643 N N . GLU A 1 85 ? 8.340 8.143 0.559 1.00 93.69 85 GLU A N 1
ATOM 644 C CA . GLU A 1 85 ? 9.789 8.243 0.404 1.00 93.69 85 GLU A CA 1
ATOM 645 C C . GLU A 1 85 ? 10.471 8.499 1.734 1.00 93.69 85 GLU A C 1
ATOM 647 O O . GLU A 1 85 ? 11.351 7.730 2.105 1.00 93.69 85 GLU A O 1
ATOM 652 N N . ASN A 1 86 ? 9.994 9.482 2.501 1.00 93.50 86 ASN A N 1
ATOM 653 C CA . ASN A 1 86 ? 10.526 9.782 3.825 1.00 93.50 86 ASN A CA 1
ATOM 654 C C . ASN A 1 86 ? 10.491 8.551 4.740 1.00 93.50 86 ASN A C 1
ATOM 656 O O . ASN A 1 86 ? 11.453 8.297 5.459 1.00 93.50 86 ASN A O 1
ATOM 660 N N . MET A 1 87 ? 9.424 7.745 4.700 1.00 93.44 87 MET A N 1
ATOM 661 C CA . MET A 1 87 ? 9.353 6.497 5.473 1.00 93.44 87 MET A CA 1
ATOM 662 C C . MET A 1 87 ? 10.391 5.452 5.044 1.00 93.44 87 MET A C 1
ATOM 664 O O . MET A 1 87 ? 10.837 4.671 5.882 1.00 93.44 87 MET A O 1
ATOM 668 N N . LEU A 1 88 ? 10.758 5.416 3.762 1.00 91.50 88 LEU A N 1
ATOM 669 C CA . LEU A 1 88 ? 11.694 4.444 3.196 1.00 91.50 88 LEU A CA 1
ATOM 670 C C . LEU A 1 88 ? 13.157 4.888 3.286 1.00 91.50 88 LEU A C 1
ATOM 672 O O . LEU A 1 88 ? 14.039 4.036 3.354 1.00 91.50 88 LEU A O 1
ATOM 676 N N . THR A 1 89 ? 13.420 6.194 3.284 1.00 91.94 89 THR A N 1
ATOM 677 C CA . THR A 1 89 ? 14.775 6.764 3.295 1.00 91.94 89 THR A CA 1
ATOM 678 C C . THR A 1 89 ? 15.190 7.322 4.656 1.00 91.94 89 THR A C 1
ATOM 680 O O . THR A 1 89 ? 16.329 7.758 4.803 1.00 91.94 89 THR A O 1
ATOM 683 N N . SER A 1 90 ? 14.293 7.344 5.648 1.00 89.31 90 SER A N 1
ATOM 684 C CA . SER A 1 90 ? 14.618 7.793 7.006 1.00 89.31 90 SER A CA 1
ATOM 685 C C . SER A 1 90 ? 15.603 6.853 7.703 1.00 89.31 90 SER A C 1
ATOM 687 O O . SER A 1 90 ? 15.487 5.631 7.622 1.00 89.31 90 SER A O 1
ATOM 689 N N . GLU A 1 91 ? 16.523 7.436 8.474 1.00 83.44 91 GLU A N 1
ATOM 690 C CA . GLU A 1 91 ? 17.451 6.706 9.347 1.00 83.44 91 GLU A CA 1
ATOM 691 C C . GLU A 1 91 ? 16.744 5.989 10.511 1.00 83.44 91 GLU A C 1
ATOM 693 O O . GLU A 1 91 ? 17.309 5.070 11.102 1.00 83.44 91 GLU A O 1
ATOM 698 N N . ASN A 1 92 ? 15.506 6.382 10.839 1.00 82.88 92 ASN A N 1
ATOM 699 C CA . ASN A 1 92 ? 14.695 5.756 11.884 1.00 82.88 92 ASN A CA 1
ATOM 700 C C . ASN A 1 92 ? 13.382 5.212 11.290 1.00 82.88 92 ASN A C 1
ATOM 702 O O . ASN A 1 92 ? 12.336 5.868 11.377 1.00 82.88 92 ASN A O 1
ATOM 706 N N . PRO A 1 93 ? 13.428 4.039 10.633 1.00 76.81 93 PRO A N 1
ATOM 707 C CA . PRO A 1 93 ? 12.285 3.512 9.908 1.00 76.81 93 PRO A CA 1
ATOM 708 C C . PRO A 1 93 ? 11.164 3.092 10.864 1.00 76.81 93 PRO A C 1
ATOM 710 O O . PRO A 1 93 ? 11.360 2.319 11.800 1.00 76.81 93 PRO A O 1
ATOM 713 N N . VAL A 1 94 ? 9.942 3.549 10.579 1.00 76.94 94 VAL A N 1
ATOM 714 C CA . VAL A 1 94 ? 8.728 3.192 11.344 1.00 76.94 94 VAL A CA 1
ATOM 715 C C . VAL A 1 94 ? 8.396 1.695 11.219 1.00 76.94 94 VAL A C 1
ATOM 717 O O . VAL A 1 94 ? 7.748 1.111 12.096 1.00 76.94 94 VAL A O 1
ATOM 720 N N . ILE A 1 95 ? 8.810 1.084 10.106 1.00 81.25 95 ILE A N 1
ATOM 721 C CA . ILE A 1 95 ? 8.617 -0.323 9.754 1.00 81.25 95 ILE A CA 1
ATOM 722 C C . ILE A 1 95 ? 9.888 -0.804 9.054 1.00 81.25 95 ILE A C 1
ATOM 724 O O . ILE A 1 95 ? 10.383 -0.125 8.156 1.00 81.25 95 ILE A O 1
ATOM 728 N N . GLU A 1 96 ? 10.392 -1.985 9.418 1.00 82.69 96 GLU A N 1
ATOM 729 C CA . GLU A 1 96 ? 11.515 -2.593 8.698 1.00 82.69 96 GLU A CA 1
ATOM 730 C C . GLU A 1 96 ? 11.171 -2.772 7.213 1.00 82.69 96 GLU A C 1
ATOM 732 O O . GLU A 1 96 ? 10.085 -3.246 6.867 1.00 82.69 96 GLU A O 1
ATOM 737 N N . LEU A 1 97 ? 12.117 -2.455 6.326 1.00 81.12 97 LEU A N 1
ATOM 738 C CA . LEU A 1 97 ? 11.916 -2.475 4.870 1.00 81.12 97 LEU A CA 1
ATOM 739 C C . LEU A 1 97 ? 11.330 -3.800 4.350 1.00 81.12 97 LEU A C 1
ATOM 741 O O . LEU A 1 97 ? 10.543 -3.798 3.404 1.00 81.12 97 LEU A O 1
ATOM 745 N N . GLN A 1 98 ? 11.648 -4.930 4.991 1.00 79.38 98 GLN A N 1
ATOM 746 C CA . GLN A 1 98 ? 11.112 -6.245 4.625 1.00 79.38 98 GLN A CA 1
ATOM 747 C C . GLN A 1 98 ? 9.586 -6.363 4.783 1.00 79.38 98 GLN A C 1
ATOM 749 O O . GLN A 1 98 ? 8.945 -7.111 4.044 1.00 79.38 98 GLN A O 1
ATOM 754 N N . TYR A 1 99 ? 8.991 -5.601 5.703 1.00 83.25 99 TYR A N 1
ATOM 755 C CA . TYR A 1 99 ? 7.546 -5.560 5.938 1.00 83.25 99 TYR A CA 1
ATOM 756 C C . TYR A 1 99 ? 6.854 -4.397 5.215 1.00 83.25 99 TYR A C 1
ATOM 758 O O . TYR A 1 99 ? 5.624 -4.309 5.229 1.00 83.25 99 TYR A O 1
ATOM 766 N N . PHE A 1 100 ? 7.613 -3.517 4.556 1.00 88.94 100 PHE A N 1
ATOM 767 C CA . PHE A 1 100 ? 7.077 -2.356 3.855 1.00 88.94 100 PHE A CA 1
ATOM 768 C C . PHE A 1 100 ? 6.592 -2.736 2.448 1.00 88.94 100 PHE A C 1
ATOM 770 O O . PHE A 1 100 ? 7.372 -2.837 1.503 1.00 88.94 100 PHE A O 1
ATOM 777 N N . GLY A 1 101 ? 5.288 -2.991 2.297 1.00 91.06 101 GLY A N 1
ATOM 778 C CA . GLY A 1 101 ? 4.675 -3.409 1.029 1.00 91.06 101 GLY A CA 1
ATOM 779 C C . GLY A 1 101 ? 3.648 -2.418 0.480 1.00 91.06 101 GLY A C 1
ATOM 780 O O . GLY A 1 101 ? 2.627 -2.167 1.123 1.00 91.06 101 GLY A O 1
ATOM 781 N N . LEU A 1 102 ? 3.872 -1.927 -0.742 1.00 95.88 102 LEU A N 1
ATOM 782 C CA . LEU A 1 102 ? 3.002 -0.942 -1.411 1.00 95.88 102 LEU A CA 1
ATOM 783 C C . LEU A 1 102 ? 2.051 -1.556 -2.449 1.00 95.88 102 LEU A C 1
ATOM 785 O O . LEU A 1 102 ? 1.273 -0.851 -3.089 1.00 95.88 102 LEU A O 1
ATOM 789 N N . ALA A 1 103 ? 2.065 -2.884 -2.593 1.00 94.81 103 ALA A N 1
ATOM 790 C CA . ALA A 1 103 ? 1.255 -3.603 -3.575 1.00 94.81 103 ALA A CA 1
ATOM 791 C C . ALA A 1 103 ? -0.244 -3.247 -3.519 1.00 94.81 103 ALA A C 1
ATOM 793 O O . ALA A 1 103 ? -0.876 -3.105 -4.562 1.00 94.81 103 ALA A O 1
ATOM 794 N N . TYR A 1 104 ? -0.824 -3.063 -2.322 1.00 96.38 104 TYR A N 1
ATOM 795 C CA . TYR A 1 104 ? -2.233 -2.669 -2.198 1.00 96.38 104 TYR A CA 1
ATOM 796 C C . TYR A 1 104 ? -2.497 -1.285 -2.805 1.00 96.38 104 TYR A C 1
ATOM 798 O O . TYR A 1 104 ? -3.436 -1.147 -3.590 1.00 96.38 104 TYR A O 1
ATOM 806 N N . LEU A 1 105 ? -1.680 -0.287 -2.450 1.00 98.31 105 LEU A N 1
ATOM 807 C CA . LEU A 1 105 ? -1.794 1.075 -2.967 1.00 98.31 105 LEU A CA 1
ATOM 808 C C . LEU A 1 105 ? -1.647 1.087 -4.490 1.00 98.31 105 LEU A C 1
ATOM 810 O O . LEU A 1 105 ? -2.517 1.605 -5.185 1.00 98.31 105 LEU A O 1
ATOM 814 N N . PHE A 1 106 ? -0.585 0.458 -5.001 1.00 98.38 106 PHE A N 1
ATOM 815 C CA . PHE A 1 106 ? -0.280 0.395 -6.431 1.00 98.38 106 PHE A CA 1
ATOM 816 C C . PHE A 1 106 ? -1.394 -0.271 -7.232 1.00 98.38 106 PHE A C 1
ATOM 818 O O . PHE A 1 106 ? -1.835 0.264 -8.246 1.00 98.38 106 PHE A O 1
ATOM 825 N N . ARG A 1 107 ? -1.925 -1.389 -6.733 1.00 97.81 107 ARG A N 1
ATOM 826 C CA . ARG A 1 107 ? -3.080 -2.038 -7.348 1.00 97.81 107 ARG A CA 1
ATOM 827 C C . ARG A 1 107 ? -4.268 -1.087 -7.427 1.00 97.81 107 ARG A C 1
ATOM 829 O O . ARG A 1 107 ? -4.898 -0.995 -8.471 1.00 97.81 107 ARG A O 1
ATOM 836 N N . LYS A 1 108 ? -4.566 -0.365 -6.342 1.00 98.25 108 LYS A N 1
ATOM 837 C CA . LYS A 1 108 ? -5.729 0.527 -6.286 1.00 98.25 108 LYS A CA 1
ATOM 838 C C . LYS A 1 108 ? -5.612 1.725 -7.215 1.00 98.25 108 LYS A C 1
ATOM 840 O O . LYS A 1 108 ? -6.592 2.037 -7.879 1.00 98.25 108 LYS A O 1
ATOM 845 N N . VAL A 1 109 ? -4.446 2.363 -7.313 1.00 98.12 109 VAL A N 1
ATOM 846 C CA . VAL A 1 109 ? -4.262 3.484 -8.252 1.00 98.12 109 VAL A CA 1
ATOM 847 C C . VAL A 1 109 ? -4.364 3.033 -9.714 1.00 98.12 109 VAL A C 1
ATOM 849 O O . VAL A 1 109 ? -4.902 3.777 -10.529 1.00 98.12 109 VAL A O 1
ATOM 852 N N . ILE A 1 110 ? -3.922 1.808 -10.032 1.00 98.19 110 ILE A N 1
ATOM 853 C CA . ILE A 1 110 ? -4.048 1.217 -11.373 1.00 98.19 110 ILE A CA 1
ATOM 854 C C . ILE A 1 110 ? -5.505 0.827 -11.670 1.00 98.19 110 ILE A C 1
ATOM 856 O O . ILE A 1 110 ? -6.026 1.205 -12.715 1.00 98.19 110 ILE A O 1
ATOM 860 N N . GLU A 1 111 ? -6.177 0.109 -10.760 1.00 97.06 111 GLU A N 1
ATOM 861 C CA . GLU A 1 111 ? -7.588 -0.301 -10.902 1.00 97.06 111 GLU A CA 1
ATOM 862 C C . GLU A 1 111 ? -8.520 0.911 -11.087 1.00 97.06 111 GLU A C 1
ATOM 864 O O . GLU A 1 111 ? -9.443 0.872 -11.899 1.00 97.06 111 GLU A O 1
ATOM 869 N N . GLU A 1 112 ? -8.258 2.000 -10.360 1.00 97.12 112 GLU A N 1
ATOM 870 C CA . GLU A 1 112 ? -9.030 3.247 -10.420 1.00 97.12 112 GLU A CA 1
ATOM 871 C C . GLU A 1 112 ? -8.603 4.179 -11.568 1.00 97.12 112 GLU A C 1
ATOM 873 O O . GLU A 1 112 ? -9.166 5.265 -11.695 1.00 97.12 112 GLU A O 1
ATOM 878 N N . GLN A 1 113 ? -7.624 3.782 -12.394 1.00 96.81 113 GLN A N 1
ATOM 879 C CA . GLN A 1 113 ? -7.116 4.565 -13.532 1.00 96.81 113 GLN A CA 1
ATOM 880 C C . GLN A 1 113 ? -6.672 5.984 -13.132 1.00 96.81 113 GLN A C 1
ATOM 882 O O . GLN A 1 113 ? -6.923 6.969 -13.829 1.00 96.81 113 GLN A O 1
ATOM 887 N N . LEU A 1 114 ? -6.002 6.107 -11.982 1.00 97.44 114 LEU A N 1
ATOM 888 C CA . LEU A 1 114 ? -5.484 7.380 -11.477 1.00 97.44 114 LEU A CA 1
ATOM 889 C C . LEU A 1 114 ? -4.149 7.706 -12.155 1.00 97.44 114 LEU A C 1
ATOM 891 O O . LEU A 1 114 ? -3.108 7.735 -11.501 1.00 97.44 114 LEU A O 1
ATOM 895 N N . GLU A 1 115 ? -4.171 7.924 -13.471 1.00 96.69 115 GLU A N 1
ATOM 896 C CA . GLU A 1 115 ? -2.961 8.016 -14.304 1.00 96.69 115 GLU A CA 1
ATOM 897 C C . GLU A 1 115 ? -1.913 9.035 -13.799 1.00 96.69 115 GLU A C 1
ATOM 899 O O . GLU A 1 115 ? -0.741 8.663 -13.715 1.00 96.69 115 GLU A O 1
ATOM 904 N N . PRO A 1 116 ? -2.275 10.248 -13.316 1.00 97.69 116 PRO A N 1
ATOM 905 C CA . PRO A 1 116 ? -1.290 11.160 -12.724 1.00 97.69 116 PRO A CA 1
ATOM 906 C C . PRO A 1 116 ? -0.576 10.585 -11.491 1.00 97.69 116 PRO A C 1
ATOM 908 O O . PRO A 1 116 ? 0.590 10.881 -11.239 1.00 97.69 116 PRO A O 1
ATOM 911 N N . ALA A 1 117 ? -1.270 9.764 -10.698 1.00 98.12 117 ALA A N 1
ATOM 912 C CA . ALA A 1 117 ? -0.681 9.100 -9.542 1.00 98.12 117 ALA A CA 1
ATOM 913 C C . ALA A 1 117 ? 0.188 7.911 -9.965 1.00 98.12 117 ALA A C 1
ATOM 915 O O . ALA A 1 117 ? 1.257 7.723 -9.393 1.00 98.12 117 ALA A O 1
ATOM 916 N N . VAL A 1 118 ? -0.238 7.144 -10.974 1.00 98.06 118 VAL A N 1
ATOM 917 C CA . VAL A 1 118 ? 0.534 6.027 -11.545 1.00 98.06 118 VAL A CA 1
ATOM 918 C C . VAL A 1 118 ? 1.883 6.520 -12.072 1.00 98.06 118 VAL A C 1
ATOM 920 O O . VAL A 1 118 ? 2.914 5.939 -11.733 1.00 98.06 118 VAL A O 1
ATOM 923 N N . GLU A 1 119 ? 1.895 7.618 -12.830 1.00 97.75 119 GLU A N 1
ATOM 924 C CA . GLU A 1 119 ? 3.123 8.218 -13.363 1.00 97.75 119 GLU A CA 1
ATOM 925 C C . GLU A 1 119 ? 4.077 8.645 -12.240 1.00 97.75 119 GLU A C 1
ATOM 927 O O . GLU A 1 119 ? 5.233 8.214 -12.199 1.00 97.75 119 GLU A O 1
ATOM 932 N N . LYS A 1 120 ? 3.589 9.437 -11.277 1.00 98.12 120 LYS A N 1
ATOM 933 C CA . LYS A 1 120 ? 4.432 9.919 -10.177 1.00 98.12 120 LYS A CA 1
ATOM 934 C C . LYS A 1 120 ? 4.923 8.782 -9.269 1.00 98.12 120 LYS A C 1
ATOM 936 O O . LYS A 1 120 ? 6.060 8.828 -8.804 1.00 98.12 120 LYS A O 1
ATOM 941 N N . ILE A 1 121 ? 4.116 7.739 -9.059 1.00 97.62 121 ILE A N 1
ATOM 942 C CA . ILE A 1 121 ? 4.530 6.524 -8.341 1.00 97.62 121 ILE A CA 1
ATOM 943 C C . ILE A 1 121 ? 5.643 5.788 -9.091 1.00 97.62 121 ILE A C 1
ATOM 945 O O . ILE A 1 121 ? 6.594 5.351 -8.445 1.00 97.62 121 ILE A O 1
ATOM 949 N N . SER A 1 122 ? 5.564 5.670 -10.423 1.00 97.31 122 SER A N 1
ATOM 950 C CA . SER A 1 122 ? 6.639 5.064 -11.222 1.00 97.31 122 SER A CA 1
ATOM 951 C C . SER A 1 122 ? 7.948 5.825 -11.028 1.00 97.31 122 SER A C 1
ATOM 953 O O . SER A 1 122 ? 8.967 5.221 -10.702 1.00 97.31 122 SER A O 1
ATOM 955 N N . ILE A 1 123 ? 7.904 7.158 -11.136 1.00 97.62 123 ILE A N 1
ATOM 956 C CA . ILE A 1 123 ? 9.074 8.028 -10.950 1.00 97.62 123 ILE A CA 1
ATOM 957 C C . ILE A 1 123 ? 9.669 7.854 -9.545 1.00 97.62 123 ILE A C 1
ATOM 959 O O . ILE A 1 123 ? 10.879 7.676 -9.408 1.00 97.62 123 ILE A O 1
ATOM 963 N N . MET A 1 124 ? 8.827 7.861 -8.506 1.00 97.81 124 MET A N 1
ATOM 964 C CA . MET A 1 124 ? 9.233 7.637 -7.114 1.00 97.81 124 MET A CA 1
ATOM 965 C C . MET A 1 124 ? 9.906 6.268 -6.934 1.00 97.81 124 MET A C 1
ATOM 967 O O . MET A 1 124 ? 11.002 6.173 -6.387 1.00 97.81 124 MET A O 1
ATOM 971 N N . ALA A 1 125 ? 9.275 5.195 -7.413 1.00 97.62 125 ALA A N 1
ATOM 972 C CA . ALA A 1 125 ? 9.808 3.841 -7.307 1.00 97.62 125 ALA A CA 1
ATOM 973 C C . ALA A 1 125 ? 11.151 3.681 -8.040 1.00 97.62 125 ALA A C 1
ATOM 975 O O . ALA A 1 125 ? 12.082 3.091 -7.490 1.00 97.62 125 ALA A O 1
ATOM 976 N N . GLU A 1 126 ? 11.276 4.229 -9.251 1.00 97.00 126 GLU A N 1
ATOM 977 C CA . GLU A 1 126 ? 12.528 4.226 -10.015 1.00 97.00 126 GLU A CA 1
ATOM 978 C C . GLU A 1 126 ? 13.622 5.032 -9.302 1.00 97.00 126 GLU A C 1
ATOM 980 O O . GLU A 1 126 ? 14.770 4.589 -9.225 1.00 97.00 126 GLU A O 1
ATOM 985 N N . ARG A 1 127 ? 13.278 6.186 -8.716 1.00 96.25 127 ARG A N 1
ATOM 986 C CA . ARG A 1 127 ? 14.202 6.990 -7.907 1.00 96.25 127 ARG A CA 1
ATOM 987 C C . ARG A 1 127 ? 14.706 6.221 -6.686 1.00 96.25 127 ARG A C 1
ATOM 989 O O . ARG A 1 127 ? 15.914 6.193 -6.457 1.00 96.25 127 ARG A O 1
ATOM 996 N N . LEU A 1 128 ? 13.812 5.576 -5.938 1.00 96.50 128 LEU A N 1
ATOM 997 C CA . LEU A 1 128 ? 14.158 4.766 -4.764 1.00 96.50 128 LEU A CA 1
ATOM 998 C C . LEU A 1 128 ? 15.124 3.628 -5.117 1.00 96.50 128 LEU A C 1
ATOM 1000 O O . LEU A 1 128 ? 16.102 3.401 -4.403 1.00 96.50 128 LEU A O 1
ATOM 1004 N N . ALA A 1 129 ? 14.912 2.969 -6.256 1.00 96.56 129 ALA A N 1
ATOM 1005 C CA . ALA A 1 129 ? 15.823 1.943 -6.746 1.00 96.56 129 ALA A CA 1
ATOM 1006 C C . ALA A 1 129 ? 17.194 2.522 -7.137 1.00 96.56 129 ALA A C 1
ATOM 1008 O O . ALA A 1 129 ? 18.223 2.026 -6.687 1.00 96.56 129 ALA A O 1
ATOM 1009 N N . ASN A 1 130 ? 17.214 3.587 -7.941 1.00 95.69 130 ASN A N 1
ATOM 1010 C CA . ASN A 1 130 ? 18.443 4.090 -8.558 1.00 95.69 130 ASN A CA 1
ATOM 1011 C C . ASN A 1 130 ? 19.320 4.929 -7.618 1.00 95.69 130 ASN A C 1
ATOM 1013 O O . ASN A 1 130 ? 20.537 4.939 -7.773 1.00 95.69 130 ASN A O 1
ATOM 1017 N N . GLN A 1 131 ? 18.721 5.659 -6.676 1.00 95.44 131 GLN A N 1
ATOM 1018 C CA . GLN A 1 131 ? 19.449 6.583 -5.796 1.00 95.44 131 GLN A CA 1
ATOM 1019 C C . GLN A 1 131 ? 19.671 6.019 -4.393 1.00 95.44 131 GLN A C 1
ATOM 1021 O O . GLN A 1 131 ? 20.657 6.371 -3.751 1.00 95.44 131 GLN A O 1
ATOM 1026 N N . PHE A 1 132 ? 18.784 5.136 -3.926 1.00 94.31 132 PHE A N 1
ATOM 1027 C CA . PHE A 1 132 ? 18.806 4.628 -2.551 1.00 94.31 132 PHE A CA 1
ATOM 1028 C C . PHE A 1 132 ? 19.011 3.111 -2.465 1.00 94.31 132 PHE A C 1
ATOM 1030 O O . PHE A 1 132 ? 19.077 2.575 -1.363 1.00 94.31 132 PHE A O 1
ATOM 1037 N N . ALA A 1 133 ? 19.106 2.407 -3.600 1.00 94.00 133 ALA A N 1
ATOM 1038 C CA . ALA A 1 133 ? 19.164 0.944 -3.660 1.00 94.00 133 ALA A CA 1
ATOM 1039 C C . ALA A 1 133 ? 17.972 0.249 -2.960 1.00 94.00 133 ALA A C 1
ATOM 1041 O O . ALA A 1 133 ? 18.082 -0.877 -2.471 1.00 94.00 133 ALA A O 1
ATOM 1042 N N . ILE A 1 134 ? 16.807 0.908 -2.924 1.00 94.19 134 ILE A N 1
ATOM 1043 C CA . ILE A 1 134 ? 15.566 0.371 -2.356 1.00 94.19 134 ILE A CA 1
ATOM 1044 C C . ILE A 1 134 ? 14.715 -0.198 -3.498 1.00 94.19 134 ILE A C 1
ATOM 1046 O O . ILE A 1 134 ? 13.915 0.499 -4.121 1.00 94.19 134 ILE A O 1
ATOM 1050 N N . TYR A 1 135 ? 14.877 -1.492 -3.780 1.00 95.06 135 TYR A N 1
ATOM 1051 C CA . TYR A 1 135 ? 14.272 -2.146 -4.955 1.00 95.06 135 TYR A CA 1
ATOM 1052 C C . TYR A 1 135 ? 12.843 -2.661 -4.746 1.00 95.06 135 TYR A C 1
ATOM 1054 O O . TYR A 1 135 ? 12.133 -2.971 -5.708 1.00 95.06 135 TYR A O 1
ATOM 1062 N N . LYS A 1 136 ? 12.393 -2.776 -3.493 1.00 94.06 136 LYS A N 1
ATOM 1063 C CA . LYS A 1 136 ? 11.075 -3.342 -3.188 1.00 94.06 136 LYS A CA 1
ATOM 1064 C C . LYS A 1 136 ? 9.908 -2.543 -3.801 1.00 94.06 136 LYS A C 1
ATOM 1066 O O . LYS A 1 136 ? 9.054 -3.182 -4.411 1.00 94.06 136 LYS A O 1
ATOM 1071 N N . PRO A 1 137 ? 9.857 -1.198 -3.725 1.00 95.94 137 PRO A N 1
ATOM 1072 C CA . PRO A 1 137 ? 8.791 -0.407 -4.343 1.00 95.94 137 PRO A CA 1
ATOM 1073 C C . PRO A 1 137 ? 8.692 -0.609 -5.857 1.00 95.94 137 PRO A C 1
ATOM 1075 O O . PRO A 1 137 ? 7.610 -0.894 -6.362 1.00 95.94 137 PRO A O 1
ATOM 1078 N N . VAL A 1 138 ? 9.810 -0.537 -6.587 1.00 97.38 138 VAL A N 1
ATOM 1079 C CA . VAL A 1 138 ? 9.790 -0.719 -8.049 1.00 97.38 138 VAL A CA 1
ATOM 1080 C C . VAL A 1 138 ? 9.398 -2.142 -8.449 1.00 97.38 138 VAL A C 1
ATOM 1082 O O . VAL A 1 138 ? 8.667 -2.334 -9.419 1.00 97.38 138 VAL A O 1
ATOM 1085 N N . THR A 1 139 ? 9.783 -3.137 -7.649 1.00 96.88 139 THR A N 1
ATOM 1086 C CA . THR A 1 139 ? 9.392 -4.536 -7.866 1.00 96.88 139 THR A CA 1
ATOM 1087 C C . THR A 1 139 ? 7.908 -4.756 -7.580 1.00 96.88 139 THR A C 1
ATOM 1089 O O . THR A 1 139 ? 7.214 -5.363 -8.393 1.00 96.88 139 THR A O 1
ATOM 1092 N N . ASP A 1 140 ? 7.386 -4.231 -6.466 1.00 96.12 140 ASP A N 1
ATOM 1093 C CA . ASP A 1 140 ? 5.956 -4.298 -6.145 1.00 96.12 140 ASP A CA 1
ATOM 1094 C C . ASP A 1 140 ? 5.121 -3.624 -7.249 1.00 96.12 140 ASP A C 1
ATOM 1096 O O . ASP A 1 140 ? 4.089 -4.169 -7.646 1.00 96.12 140 ASP A O 1
ATOM 1100 N N . PHE A 1 141 ? 5.576 -2.477 -7.771 1.00 97.88 141 PHE A N 1
ATOM 1101 C CA . PHE A 1 141 ? 4.905 -1.743 -8.848 1.00 97.88 141 PHE A CA 1
ATOM 1102 C C . PHE A 1 141 ? 4.910 -2.525 -10.167 1.00 97.88 141 PHE A C 1
ATOM 1104 O O . PHE A 1 141 ? 3.846 -2.727 -10.754 1.00 97.88 141 PHE A O 1
ATOM 1111 N N . PHE A 1 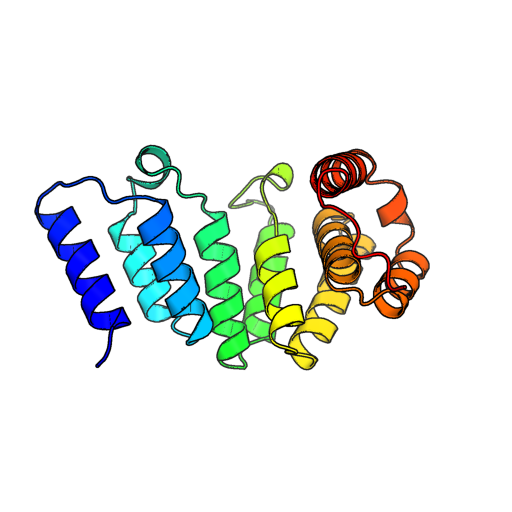142 ? 6.065 -3.063 -10.577 1.00 98.19 142 PHE A N 1
ATOM 1112 C CA . PHE A 1 142 ? 6.179 -3.962 -11.730 1.00 98.19 142 PHE A CA 1
ATOM 1113 C C . PHE A 1 142 ? 5.190 -5.130 -11.642 1.00 98.19 142 PHE A C 1
ATOM 1115 O O . PHE A 1 142 ? 4.453 -5.403 -12.588 1.00 98.19 142 PHE A O 1
ATOM 1122 N N . LEU A 1 143 ? 5.117 -5.787 -10.483 1.00 97.00 143 LEU A N 1
ATOM 1123 C CA . LEU A 1 143 ? 4.215 -6.917 -10.278 1.00 97.00 143 LEU A CA 1
ATOM 1124 C C . LEU A 1 143 ? 2.735 -6.521 -10.342 1.00 97.00 143 LEU A C 1
ATOM 1126 O O . LEU A 1 143 ? 1.925 -7.315 -10.820 1.00 97.00 143 LEU A O 1
ATOM 1130 N N . GLN A 1 144 ? 2.368 -5.310 -9.904 1.00 97.44 144 GLN A N 1
ATOM 1131 C CA . GLN A 1 144 ? 0.994 -4.822 -10.06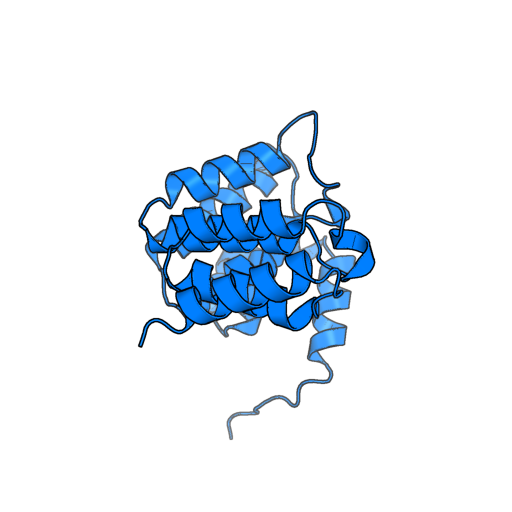6 1.00 97.44 144 GLN A CA 1
ATOM 1132 C C . GLN A 1 144 ? 0.661 -4.489 -11.525 1.00 97.44 144 GLN A C 1
ATOM 1134 O O . GLN A 1 144 ? -0.456 -4.768 -11.952 1.00 97.44 144 GLN A O 1
ATOM 1139 N N . LEU A 1 145 ? 1.608 -3.964 -12.311 1.00 97.75 145 LEU A N 1
ATOM 1140 C CA . LEU A 1 145 ? 1.410 -3.776 -13.755 1.00 97.75 145 LEU A CA 1
ATOM 1141 C C . LEU A 1 145 ? 1.179 -5.120 -14.464 1.00 97.75 145 LEU A C 1
ATOM 1143 O O . LEU A 1 145 ? 0.278 -5.228 -15.295 1.00 97.75 145 LEU A O 1
ATOM 1147 N N . VAL A 1 146 ? 1.937 -6.158 -14.089 1.00 96.19 146 VAL A N 1
ATOM 1148 C CA . VAL A 1 146 ? 1.758 -7.524 -14.610 1.00 96.19 146 VAL A CA 1
ATOM 1149 C C . VAL A 1 146 ? 0.384 -8.093 -14.240 1.00 96.19 146 VAL A C 1
ATOM 1151 O O . VAL A 1 146 ? -0.319 -8.575 -15.126 1.00 96.19 146 VAL A O 1
ATOM 1154 N N . ASP A 1 147 ? -0.027 -8.024 -12.968 1.00 94.25 147 ASP A N 1
ATOM 1155 C CA . ASP A 1 147 ? -1.333 -8.550 -12.517 1.00 94.25 147 ASP A CA 1
ATOM 1156 C C . ASP A 1 147 ? -2.512 -7.778 -13.147 1.00 94.25 147 ASP A C 1
ATOM 1158 O O . ASP A 1 147 ? -3.552 -8.366 -13.435 1.00 94.25 147 ASP A O 1
ATOM 1162 N N . ALA A 1 148 ? -2.329 -6.485 -13.440 1.00 95.00 148 ALA A N 1
ATOM 1163 C CA . ALA A 1 148 ? -3.307 -5.652 -14.142 1.00 95.00 148 ALA A CA 1
ATOM 1164 C C . ALA A 1 148 ? -3.320 -5.842 -15.673 1.00 95.00 148 ALA A C 1
ATOM 1166 O O . ALA A 1 148 ? -4.143 -5.235 -16.356 1.00 95.00 148 ALA A O 1
ATOM 1167 N N . GLY A 1 149 ? -2.411 -6.646 -16.237 1.00 94.75 149 GLY A N 1
ATOM 1168 C CA . GLY A 1 149 ? -2.302 -6.848 -17.684 1.00 94.75 149 GLY A CA 1
ATOM 1169 C C . GLY A 1 149 ? -1.704 -5.662 -18.455 1.00 94.75 149 GLY A C 1
ATOM 1170 O O . GLY A 1 149 ? -1.740 -5.664 -19.685 1.00 94.75 149 GLY A O 1
ATOM 1171 N N . LYS A 1 150 ? -1.109 -4.673 -17.771 1.00 96.06 150 LYS A N 1
ATOM 1172 C CA . LYS A 1 150 ? -0.372 -3.548 -18.379 1.00 96.06 150 LYS A CA 1
ATOM 1173 C C . LYS A 1 150 ? 1.031 -4.008 -18.820 1.00 96.06 150 LYS A C 1
ATOM 1175 O O . LYS A 1 150 ? 2.053 -3.578 -18.289 1.00 96.06 150 LYS A O 1
ATOM 1180 N N . VAL A 1 151 ? 1.076 -4.951 -19.769 1.00 95.50 151 VAL A N 1
ATOM 1181 C CA . VAL A 1 151 ? 2.298 -5.675 -20.178 1.00 95.50 151 VAL A CA 1
ATOM 1182 C C . VAL A 1 151 ? 3.361 -4.748 -20.768 1.00 95.50 151 VAL A C 1
ATOM 1184 O O . VAL A 1 151 ? 4.545 -4.925 -20.479 1.00 95.50 151 VAL A O 1
ATOM 1187 N N . ASP A 1 152 ? 2.964 -3.770 -21.582 1.00 97.12 152 ASP A N 1
ATOM 1188 C CA . ASP A 1 152 ? 3.914 -2.850 -22.215 1.00 97.12 152 ASP A CA 1
ATOM 1189 C C . ASP A 1 152 ? 4.562 -1.915 -21.187 1.00 97.12 152 ASP A C 1
ATOM 1191 O O . ASP A 1 152 ? 5.785 -1.758 -21.197 1.00 97.12 152 ASP A O 1
ATOM 1195 N N . ASP A 1 153 ? 3.782 -1.406 -20.229 1.00 96.62 153 ASP A N 1
ATOM 1196 C CA . ASP A 1 153 ? 4.288 -0.591 -19.119 1.00 96.62 153 ASP A CA 1
ATOM 1197 C C . ASP A 1 153 ? 5.232 -1.399 -18.220 1.00 96.62 153 ASP A C 1
ATOM 1199 O O . ASP A 1 153 ? 6.325 -0.939 -17.882 1.00 96.62 153 ASP A O 1
ATOM 1203 N N . ALA A 1 154 ? 4.853 -2.638 -17.881 1.00 97.75 154 ALA A N 1
ATOM 1204 C CA . ALA A 1 154 ? 5.696 -3.544 -17.105 1.00 97.75 154 ALA A CA 1
ATOM 1205 C C .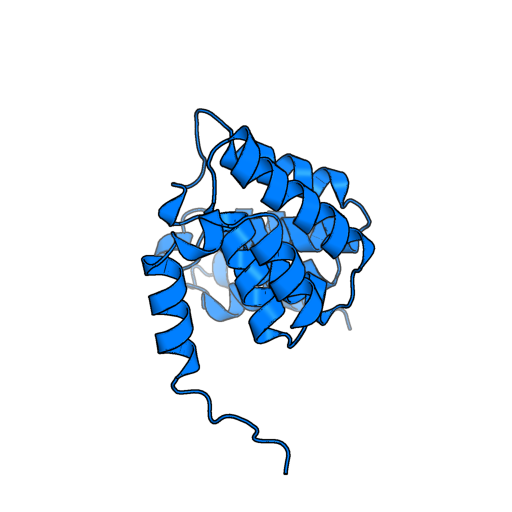 ALA A 1 154 ? 7.027 -3.831 -17.821 1.00 97.75 154 ALA A C 1
ATOM 1207 O O . ALA A 1 154 ? 8.090 -3.806 -17.198 1.00 97.75 154 ALA A O 1
ATOM 1208 N N . ARG A 1 155 ? 6.989 -4.070 -19.140 1.00 97.81 155 ARG A N 1
ATOM 1209 C CA . ARG A 1 155 ? 8.190 -4.289 -19.959 1.00 97.81 155 ARG A CA 1
ATOM 1210 C C . ARG A 1 155 ? 9.078 -3.049 -19.980 1.00 97.81 155 ARG A C 1
ATOM 1212 O O . ARG A 1 155 ? 10.284 -3.176 -19.780 1.00 97.81 155 ARG A O 1
ATOM 1219 N N . ALA A 1 156 ? 8.497 -1.874 -20.203 1.00 97.38 156 ALA A N 1
ATOM 1220 C CA . ALA A 1 156 ? 9.235 -0.618 -20.232 1.00 97.38 156 ALA A CA 1
ATOM 1221 C C . ALA A 1 156 ? 9.910 -0.337 -18.880 1.00 97.38 156 ALA A C 1
ATOM 1223 O O . ALA A 1 156 ? 11.073 0.062 -18.847 1.00 97.38 156 ALA A O 1
ATOM 1224 N N . LEU A 1 157 ? 9.220 -0.597 -17.765 1.00 97.50 157 LEU A N 1
ATOM 1225 C CA . LEU A 1 157 ? 9.786 -0.450 -16.424 1.00 97.50 157 LEU A CA 1
ATOM 1226 C C . LEU A 1 157 ? 10.954 -1.417 -16.183 1.00 97.50 157 LEU A C 1
ATOM 1228 O O . LEU A 1 157 ? 12.005 -0.995 -15.707 1.00 97.50 157 LEU A O 1
ATOM 1232 N N . LEU A 1 158 ? 10.810 -2.690 -16.566 1.00 97.00 158 LEU A N 1
ATOM 1233 C CA . LEU A 1 158 ? 11.879 -3.687 -16.441 1.00 97.00 158 LEU A CA 1
ATOM 1234 C C . LEU A 1 158 ? 13.124 -3.314 -17.260 1.00 97.00 158 LEU A C 1
ATOM 1236 O O . LEU A 1 158 ? 14.246 -3.516 -16.804 1.00 97.00 158 LEU A O 1
ATOM 1240 N N . GLN A 1 159 ? 12.938 -2.740 -18.452 1.00 96.44 159 GLN A N 1
ATOM 1241 C CA . GLN A 1 159 ? 14.044 -2.262 -19.288 1.00 96.44 159 GLN A CA 1
ATOM 1242 C C . GLN A 1 159 ? 14.791 -1.079 -18.661 1.00 96.44 159 GLN A C 1
ATOM 1244 O O . GLN A 1 159 ? 16.008 -0.992 -18.802 1.00 96.44 159 GLN A O 1
ATOM 1249 N N . ARG A 1 160 ? 14.084 -0.179 -17.964 1.00 95.50 160 ARG A N 1
ATOM 1250 C CA . ARG A 1 160 ? 14.701 0.956 -17.256 1.00 95.50 160 ARG A CA 1
ATOM 1251 C C . ARG A 1 160 ? 15.328 0.555 -15.921 1.00 95.50 160 ARG A C 1
ATOM 1253 O O . ARG A 1 160 ? 16.305 1.171 -15.508 1.00 95.50 160 ARG A O 1
ATOM 1260 N N . CYS A 1 161 ? 14.794 -0.472 -15.259 1.00 96.25 161 CYS A N 1
ATOM 1261 C CA . CYS A 1 161 ? 15.248 -0.937 -13.951 1.00 96.25 161 CYS A CA 1
ATOM 1262 C C . CYS A 1 161 ? 15.493 -2.457 -13.950 1.00 96.25 161 CYS A C 1
ATOM 1264 O O . CYS A 1 161 ? 14.694 -3.248 -13.446 1.00 96.25 161 CYS A O 1
ATOM 1266 N N . GLY A 1 162 ? 16.643 -2.872 -14.493 1.00 94.56 162 GLY A N 1
ATOM 1267 C CA . GLY A 1 162 ? 17.023 -4.289 -14.581 1.00 94.56 162 GLY A CA 1
ATOM 1268 C C . GLY A 1 162 ? 17.170 -4.993 -13.225 1.00 94.56 162 GLY A C 1
ATOM 1269 O O . GLY A 1 162 ? 16.942 -6.198 -13.142 1.00 94.56 162 GLY A O 1
ATOM 1270 N N . ALA A 1 163 ? 17.448 -4.245 -12.149 1.00 94.94 163 ALA A N 1
ATOM 1271 C CA . ALA A 1 163 ? 17.573 -4.766 -10.781 1.00 94.94 163 ALA A CA 1
ATOM 1272 C C . ALA A 1 163 ? 16.300 -5.472 -10.270 1.00 94.94 163 ALA A C 1
ATOM 1274 O O . ALA A 1 163 ? 16.372 -6.285 -9.348 1.00 94.94 163 ALA A O 1
ATOM 1275 N N . ILE A 1 164 ? 15.138 -5.219 -10.890 1.00 96.69 164 ILE A N 1
ATOM 1276 C CA . ILE A 1 164 ? 13.895 -5.964 -10.632 1.00 96.69 164 ILE A CA 1
ATOM 1277 C C . ILE A 1 164 ? 14.105 -7.469 -10.859 1.00 96.69 164 ILE A C 1
ATOM 1279 O O . ILE A 1 164 ? 13.624 -8.280 -10.069 1.00 96.69 164 ILE A O 1
ATOM 1283 N N . ALA A 1 165 ? 14.850 -7.857 -11.901 1.00 94.94 165 ALA A N 1
ATOM 1284 C CA . ALA A 1 165 ? 15.106 -9.261 -12.226 1.00 94.94 165 ALA A CA 1
ATOM 1285 C C . ALA A 1 165 ? 15.940 -9.981 -11.150 1.00 94.94 165 ALA A C 1
ATOM 1287 O O . ALA A 1 165 ? 15.865 -11.202 -11.020 1.00 94.94 165 ALA A O 1
ATOM 1288 N N . GLU A 1 166 ? 16.695 -9.228 -10.350 1.00 95.38 166 GLU A N 1
ATOM 1289 C CA . GLU A 1 166 ? 17.520 -9.754 -9.262 1.00 95.38 166 GLU A CA 1
ATOM 1290 C C . GLU A 1 166 ? 16.708 -9.995 -7.977 1.00 95.38 166 GLU A C 1
ATOM 1292 O O . GLU A 1 166 ? 17.151 -10.731 -7.092 1.00 95.38 166 GLU A O 1
ATOM 1297 N N . GLN A 1 167 ? 15.479 -9.462 -7.880 1.00 95.06 167 GLN A N 1
ATOM 1298 C CA . GLN A 1 167 ? 14.585 -9.621 -6.722 1.00 95.06 167 GLN A CA 1
ATOM 1299 C C . GLN A 1 167 ? 13.879 -10.990 -6.701 1.00 95.06 167 GLN A C 1
ATOM 1301 O O . GLN A 1 167 ? 12.659 -11.104 -6.545 1.00 95.06 167 GLN A O 1
ATOM 1306 N N . THR A 1 168 ? 14.661 -12.059 -6.857 1.00 94.00 168 THR A N 1
ATOM 1307 C CA . THR A 1 168 ? 14.202 -13.442 -7.060 1.00 94.00 168 THR A CA 1
ATOM 1308 C C . THR A 1 168 ? 13.238 -13.939 -5.982 1.00 94.00 168 THR A C 1
ATOM 1310 O O . THR A 1 168 ? 12.251 -14.592 -6.311 1.00 94.00 168 THR A O 1
ATOM 1313 N N . SER A 1 169 ? 13.456 -13.601 -4.709 1.00 91.56 169 SER A N 1
ATOM 1314 C CA . SER A 1 169 ? 12.577 -14.009 -3.603 1.00 91.56 169 SER A CA 1
ATOM 1315 C C . SER A 1 169 ? 11.161 -13.435 -3.737 1.00 91.56 169 SER A C 1
ATOM 1317 O O . SER A 1 169 ? 10.179 -14.161 -3.574 1.00 91.56 169 SER A O 1
ATOM 1319 N N . ILE A 1 170 ? 11.043 -12.153 -4.095 1.00 91.81 170 ILE A N 1
ATOM 1320 C CA . ILE A 1 170 ? 9.757 -11.473 -4.303 1.00 91.81 170 ILE A CA 1
ATOM 1321 C C . ILE A 1 170 ? 9.057 -12.050 -5.540 1.00 91.81 170 ILE A C 1
ATOM 1323 O O . ILE A 1 170 ? 7.867 -12.375 -5.484 1.00 91.81 170 ILE A O 1
ATOM 1327 N N . LEU A 1 171 ? 9.805 -12.241 -6.633 1.00 94.25 171 LEU A N 1
ATOM 1328 C CA . LEU A 1 171 ? 9.294 -12.825 -7.876 1.00 94.25 171 LEU A CA 1
ATOM 1329 C C . LEU A 1 171 ? 8.772 -14.256 -7.665 1.00 94.25 171 LEU A C 1
ATOM 1331 O O . LEU A 1 171 ? 7.668 -14.578 -8.100 1.00 94.25 171 LEU A O 1
ATOM 1335 N N . LEU A 1 172 ? 9.512 -15.103 -6.943 1.00 93.94 172 LEU A N 1
ATOM 1336 C CA . LEU A 1 172 ? 9.101 -16.476 -6.628 1.00 93.94 172 LEU A CA 1
ATOM 1337 C C . LEU A 1 172 ? 7.783 -16.510 -5.850 1.00 93.94 172 LEU A C 1
ATOM 1339 O O . LEU A 1 172 ? 6.870 -17.248 -6.220 1.00 93.94 172 LEU A O 1
ATOM 1343 N N . VAL A 1 173 ? 7.650 -15.687 -4.803 1.00 91.31 173 VAL A N 1
ATOM 1344 C CA . VAL A 1 173 ? 6.406 -15.602 -4.020 1.00 91.31 173 VAL A CA 1
ATOM 1345 C C . VAL A 1 173 ? 5.233 -15.165 -4.898 1.00 91.31 173 VAL A C 1
ATOM 1347 O O . VAL A 1 173 ? 4.134 -15.711 -4.773 1.00 91.31 173 VAL A O 1
ATOM 1350 N N . PHE A 1 174 ? 5.450 -14.209 -5.803 1.00 91.00 174 PHE A N 1
ATOM 1351 C CA . PHE A 1 174 ? 4.428 -13.775 -6.750 1.00 91.00 174 PHE A CA 1
ATOM 1352 C C . PHE A 1 174 ? 3.996 -14.906 -7.690 1.00 91.00 174 PHE A C 1
ATOM 1354 O O . PHE A 1 174 ? 2.800 -15.173 -7.814 1.00 91.00 174 PHE A O 1
ATOM 1361 N N . PHE A 1 175 ? 4.944 -15.611 -8.311 1.00 89.31 175 PHE A N 1
ATOM 1362 C CA . PHE A 1 175 ? 4.625 -16.710 -9.222 1.00 89.31 175 PHE A CA 1
ATOM 1363 C C . PHE A 1 175 ? 3.922 -17.866 -8.514 1.00 89.31 175 PHE A C 1
ATOM 1365 O O . PHE A 1 175 ? 2.927 -18.361 -9.033 1.00 89.31 175 PHE A O 1
ATOM 1372 N N . LEU A 1 176 ? 4.351 -18.245 -7.305 1.00 91.12 176 LEU A N 1
ATOM 1373 C CA . LEU A 1 176 ? 3.682 -19.287 -6.517 1.00 91.12 176 LEU A CA 1
ATOM 1374 C C . LEU A 1 176 ? 2.225 -18.927 -6.203 1.00 91.12 176 LEU A C 1
ATOM 1376 O O . LEU A 1 176 ? 1.338 -19.770 -6.323 1.00 91.12 176 LEU A O 1
ATOM 1380 N N . ARG A 1 177 ? 1.954 -17.665 -5.847 1.00 87.31 177 ARG A N 1
ATOM 1381 C CA . ARG A 1 177 ? 0.587 -17.182 -5.586 1.00 87.31 177 ARG A CA 1
ATOM 1382 C C . ARG A 1 177 ? -0.282 -17.164 -6.842 1.00 87.31 177 ARG A C 1
ATOM 1384 O O . ARG A 1 177 ? -1.487 -17.379 -6.747 1.00 87.31 177 ARG A O 1
ATOM 1391 N N . ASN A 1 178 ? 0.314 -16.902 -8.002 1.00 84.44 178 ASN A N 1
ATOM 1392 C CA . ASN A 1 178 ? -0.411 -16.799 -9.265 1.00 84.44 178 ASN A CA 1
ATOM 1393 C C . ASN A 1 178 ? -0.524 -18.124 -10.027 1.00 84.44 178 ASN A C 1
ATOM 1395 O O . ASN A 1 178 ? -1.463 -18.274 -10.798 1.00 84.44 178 ASN A O 1
ATOM 1399 N N . ALA A 1 179 ? 0.341 -19.108 -9.772 1.00 81.00 179 ALA A N 1
ATOM 1400 C CA . ALA A 1 179 ? 0.284 -20.429 -10.404 1.00 81.00 179 ALA A CA 1
ATOM 1401 C C . ALA A 1 179 ? -1.039 -21.172 -10.128 1.00 81.00 179 ALA A C 1
ATOM 1403 O O . ALA A 1 179 ? -1.471 -21.989 -10.935 1.00 81.00 179 ALA A O 1
ATOM 1404 N N . GLY A 1 180 ? -1.700 -20.869 -9.004 1.00 71.12 180 GLY A N 1
ATOM 1405 C CA . GLY A 1 180 ? -3.022 -21.405 -8.666 1.00 71.12 180 GLY A CA 1
ATOM 1406 C C . GLY A 1 180 ? -4.205 -20.648 -9.283 1.00 71.12 180 GLY A C 1
ATOM 1407 O O . GLY A 1 180 ? -5.335 -21.133 -9.212 1.00 71.12 180 GLY A O 1
ATOM 1408 N N . LYS A 1 181 ? -3.991 -19.468 -9.884 1.00 74.81 181 LYS A N 1
ATOM 1409 C CA . LYS A 1 181 ? -5.049 -18.738 -10.592 1.00 74.81 181 LYS A CA 1
ATOM 1410 C C . LYS A 1 181 ? -5.201 -19.378 -11.975 1.00 74.81 181 LYS A C 1
ATOM 1412 O O . LYS A 1 181 ? -4.283 -19.301 -12.786 1.00 74.81 181 LYS A O 1
ATOM 1417 N N . GLN A 1 182 ? -6.341 -20.019 -12.256 1.00 60.50 182 GLN A N 1
ATOM 1418 C CA . GLN A 1 182 ? -6.634 -20.514 -13.606 1.00 60.50 182 GLN A CA 1
ATOM 1419 C C . GLN A 1 182 ? -6.477 -19.364 -14.608 1.00 60.50 182 GLN A C 1
ATOM 1421 O O . GLN A 1 182 ? -7.159 -18.342 -14.504 1.00 60.50 182 GLN A O 1
ATOM 1426 N N . GLY A 1 183 ? -5.556 -19.521 -15.560 1.00 59.91 183 GLY A N 1
ATOM 1427 C CA . GLY A 1 183 ? -5.373 -18.556 -16.631 1.00 59.91 183 GLY A CA 1
ATOM 1428 C C . GLY A 1 183 ? -6.655 -18.460 -17.448 1.00 59.91 183 GLY A C 1
ATOM 1429 O O . GLY A 1 183 ? -7.138 -19.466 -17.967 1.00 59.91 183 GLY A O 1
ATOM 1430 N N . LYS A 1 184 ? -7.206 -17.251 -17.584 1.00 54.50 184 LYS A N 1
ATOM 1431 C CA . LYS A 1 184 ? -8.171 -16.959 -18.645 1.00 54.50 184 LYS A CA 1
ATOM 1432 C C . LYS A 1 184 ? -7.395 -16.969 -19.958 1.00 54.50 184 LYS A C 1
ATOM 1434 O O . LYS A 1 184 ? -6.944 -15.927 -20.421 1.00 54.50 184 LYS A O 1
ATOM 1439 N N . ALA A 1 185 ? -7.161 -18.157 -20.506 1.00 44.97 185 ALA A N 1
ATOM 1440 C CA . ALA A 1 185 ? -6.738 -18.283 -21.887 1.00 44.97 185 ALA A CA 1
ATOM 1441 C C . ALA A 1 185 ? -7.873 -17.702 -22.736 1.00 44.97 185 ALA A C 1
ATOM 1443 O O . ALA A 1 185 ? -8.955 -18.287 -22.805 1.00 44.97 185 ALA A O 1
ATOM 1444 N N . SER A 1 186 ? -7.662 -16.512 -23.299 1.00 50.38 186 SER A N 1
ATOM 1445 C CA . SER A 1 186 ? -8.525 -16.011 -24.364 1.00 50.38 186 SER A CA 1
ATOM 1446 C C . SER A 1 186 ? -8.475 -17.035 -25.495 1.00 50.38 186 SER A C 1
ATOM 1448 O O . SER A 1 186 ? -7.397 -17.325 -26.016 1.00 50.38 186 SER A O 1
ATOM 1450 N N . THR A 1 187 ? -9.630 -17.631 -25.778 1.00 38.03 187 THR A N 1
ATOM 1451 C CA . THR A 1 187 ? -9.873 -18.419 -26.992 1.00 38.03 187 THR A CA 1
ATOM 1452 C C . THR A 1 187 ? -10.237 -17.483 -28.128 1.00 38.03 187 THR A C 1
ATOM 1454 O O . THR A 1 187 ? -10.795 -16.400 -27.831 1.00 38.03 187 THR A O 1
#

InterPro domains:
  IPR033490 Leucine-rich PPR motif-containing protein [PTHR46669] (5-186)

Solvent-accessible surface area (backbone atoms only — not comparable to full-atom values): 10502 Å² total; per-residue (Å²): 130,69,63,66,62,54,50,54,51,50,53,50,53,38,50,77,68,72,44,86,67,58,36,68,60,53,51,52,52,43,48,55,32,13,78,70,28,36,45,68,61,40,53,51,53,51,63,73,45,62,94,40,32,80,84,35,70,49,57,70,56,58,54,55,37,26,43,33,41,2,29,42,66,63,74,36,41,67,60,30,49,53,52,53,48,51,49,72,69,41,96,74,52,91,56,62,73,93,75,62,69,58,46,66,38,50,40,48,37,58,76,68,63,37,58,75,53,48,54,53,49,51,54,50,20,50,46,35,31,76,77,68,70,42,51,61,56,38,38,38,45,39,52,39,28,50,76,70,65,39,53,67,61,28,51,54,48,43,72,76,40,59,70,52,76,70,43,49,72,63,51,49,55,50,48,63,67,47,71,75,52,81,76,83,73,83,127

Foldseek 3Di:
DPVLVVLLVVLLVCVVVVHQDALVSLLVSLQVCLLVLNLPVLVVSCVSCVVCCVVNVNDPLSSLLSNLSSCVNVVNLVVNLVVLLCLVPPPDHPDPLVPNANLVNLLVCVVVVVVVNLVVQLVSQLCCCPPVVSNRSLLSNLLSCVVSVVVVVSVVSCVSRVCSVVPVVVVVVSCVVCVPPPDPPDD

pLDDT: mean 92.98, std 9.6, range [38.03, 98.75]